Protein AF-A0A813H3C6-F1 (afdb_monomer)

Foldseek 3Di:
DPPPADAQQQAEEEEEAALLQDQCPPVNAQQNPVVQPPPQFDPVQDQVVVVVVCVFAVGRDRCLLLCDPNRRPENDGFLQVVQNGNYYHYLYYHLAALAEDDVPQDDTDPQADYDYDQRPPPDDPPPPPDHDHRVNSLVVCLVPCVVVVQQQPPSRYAYEYEHHLNQCVRPNCQQQHPALVCNLVHRRLSSVVVVQVSSVVSNHHQASYEYAADALSLLQQSNVPDPPDDSVRSNSSSVSNLVSNVVRSHHYQPRNCLCPDPCLCVQANSDEDSVVQVVPDPHPVSRRPSPPPDPHRHQHPHRGYGYPNVSNSVSVSCCVRPND

Secondary structure (DSSP, 8-state):
--TTPPPGGG-EEEEEESTTT-B-GGG-STT-HHHHHS----GGGS-HHHHHHHHHH-S---GGGGT--TTBSSSSS-GGGGS--SEEEE---TT--SSEEBTTTBPPPTT---EE-TT--SS--SSS-----HHHHHHHHHHHHGGGT-TT-TTTEEEEEE--HHHHHHHTHHHH-SSGGGTTTSHHHHHHHHHHHHHHHTT--GGGEEE-----GGGSHHHHT-TT--HHHHHHHHHHHHHHHHTSSS-B--HHHHHH-HHHHHHH-S-BHHHHHHTT--SGGGS--S--------SBSSSSSB-HHHHHHHHHHHIIIII-

Mean predicted aligned error: 9.73 Å

Sequence (324 aa):
MAAGRCPRSELSIVVFGDSLSDAGSQGFGAVNLEVSTAGGYPAAAQLEPMQAIRALFSSFYPFSHFGYVEGAFTDVPVWASQLGVKAVFNFAHGSASTCQEIPGLVVPPPGYVAMPTTTGWKKLPETTVRVRGVAQQLAQAAELLAPLGVLGCPGRTLAVVFIGTNDFGFHGEHAIGKSPHEAHPCPVVQNHKQILADLASLGVPPEDVVFAGLPALELMPCFVKRQDLDLSWLSAQVDAVNQALEQLQAPRWKLAELMRSTQTLDALGIRCRVYEALEKMNGPDDLPTSSRSGTGQEAWFDEVHPSAKMHELMAQSFVQQFLD

Solvent-accessible surface area (backbone atoms only — not comparable to full-atom values): 17414 Å² total; per-residue (Å²): 103,71,93,74,56,55,59,46,64,67,21,31,39,36,36,37,22,12,35,84,54,13,64,10,45,94,66,63,24,64,48,32,65,70,67,66,71,64,81,75,76,56,80,84,53,50,62,67,69,61,47,52,55,38,69,74,59,80,60,82,79,66,35,47,49,71,40,33,31,78,18,10,59,19,64,33,84,36,26,76,78,68,56,69,46,57,44,72,50,67,50,10,30,57,84,13,22,55,36,47,20,33,86,97,79,38,80,62,58,90,75,49,50,68,38,74,58,72,56,70,66,87,63,73,62,96,58,91,67,71,85,41,14,42,63,52,32,51,55,49,45,49,70,68,28,48,88,70,53,50,54,44,33,85,45,37,32,36,40,34,40,42,43,35,64,48,31,37,76,69,46,41,46,72,23,45,26,89,43,55,84,37,9,61,79,10,37,53,46,43,22,51,54,37,52,51,52,52,40,42,74,56,50,33,54,48,80,37,29,35,39,37,44,46,55,49,54,48,67,28,43,63,49,60,71,37,87,88,55,63,48,69,59,44,45,51,34,39,50,28,34,41,56,46,48,58,74,41,84,33,47,68,48,67,47,30,59,53,62,64,31,61,71,48,42,73,65,20,41,77,49,37,57,48,53,64,52,55,76,69,45,89,49,78,88,59,56,54,80,69,66,76,85,64,91,59,59,29,36,23,28,39,48,80,23,49,13,55,52,37,27,51,50,50,21,52,53,48,39,70,75,76,60,83

Nearest PDB structures (foldseek):
  7bxd-assembly1_A  TM=6.283E-01  e=2.151E-03  Collinsella aerofaciens ATCC 25986
  1amo-assembly1_A  TM=2.661E-01  e=5.607E+00  Rattus norvegicus

pLDDT: mean 75.52, std 20.49, range [30.95, 97.88]

InterPro domains:
  IPR001087 GDSL lipase/esterase [PF00657] (13-317)
  IPR008265 Lipase, GDSL, active site [PS01098] (13-24)
  IPR036514 SGNH hydrolase superfamily [G3DSA:3.40.50.1110] (11-323)

Radius of gyration: 19.08 Å; Cα contacts (8 Å, |Δi|>4): 613; chains: 1; bounding box: 43×46×56 Å

Organism: Polarella glacialis (NCBI:txid89957)

Structure (mmCIF, N/CA/C/O backbone):
data_AF-A0A813H3C6-F1
#
_entry.id   AF-A0A813H3C6-F1
#
loop_
_atom_site.group_PDB
_atom_site.id
_atom_site.type_symbol
_atom_site.label_atom_id
_atom_site.label_alt_id
_atom_site.label_comp_id
_atom_site.label_asym_id
_atom_site.label_entity_id
_atom_site.label_seq_id
_atom_site.pdbx_PDB_ins_code
_atom_site.Cartn_x
_atom_site.Cartn_y
_atom_site.Cartn_z
_atom_site.occupancy
_atom_site.B_iso_or_equiv
_atom_site.auth_seq_id
_atom_site.auth_comp_id
_atom_site.auth_asym_id
_atom_site.auth_atom_id
_atom_site.pdbx_PDB_model_num
ATOM 1 N N . MET A 1 1 ? 2.382 -5.094 23.582 1.00 47.72 1 MET A N 1
ATOM 2 C CA . MET A 1 1 ? 1.206 -4.239 23.913 1.00 47.72 1 MET A CA 1
ATOM 3 C C . MET A 1 1 ? 1.566 -2.813 24.353 1.00 47.72 1 MET A C 1
ATOM 5 O O . MET A 1 1 ? 1.893 -2.580 25.515 1.00 47.72 1 MET A O 1
ATOM 9 N N . ALA A 1 2 ? 1.462 -1.840 23.440 1.00 45.25 2 ALA A N 1
ATOM 10 C CA . ALA A 1 2 ? 1.368 -0.426 23.818 1.00 45.25 2 ALA A CA 1
ATOM 11 C C . ALA A 1 2 ? 0.166 -0.232 24.765 1.00 45.25 2 ALA A C 1
ATOM 13 O O . ALA A 1 2 ? -0.893 -0.827 24.547 1.00 45.25 2 ALA A O 1
ATOM 14 N N . ALA A 1 3 ? 0.334 0.537 25.841 1.00 45.75 3 ALA A N 1
ATOM 15 C CA . ALA A 1 3 ? -0.723 0.756 26.824 1.00 45.75 3 ALA A CA 1
ATOM 16 C C . ALA A 1 3 ? -1.995 1.290 26.133 1.00 45.75 3 ALA A C 1
ATOM 18 O O . ALA A 1 3 ? -1.956 2.357 25.531 1.00 45.75 3 ALA A O 1
ATOM 19 N N . GLY A 1 4 ? -3.105 0.543 26.202 1.00 66.12 4 GLY A N 1
ATOM 20 C CA . GLY A 1 4 ? -4.423 0.993 25.725 1.00 66.12 4 GLY A CA 1
ATOM 21 C C . GLY A 1 4 ? -5.038 0.254 24.527 1.00 66.12 4 GLY A C 1
ATOM 22 O O . GLY A 1 4 ? -6.181 0.554 24.193 1.00 66.12 4 GLY A O 1
ATOM 23 N N . ARG A 1 5 ? -4.364 -0.721 23.896 1.00 78.12 5 ARG A N 1
ATOM 24 C CA . ARG A 1 5 ? -4.969 -1.515 22.799 1.00 78.12 5 ARG A CA 1
ATOM 25 C C . ARG A 1 5 ? -5.786 -2.703 23.300 1.00 78.12 5 ARG A C 1
ATOM 27 O O . ARG A 1 5 ? -5.413 -3.358 24.272 1.00 78.12 5 ARG A O 1
ATOM 34 N N . CYS A 1 6 ? -6.900 -2.977 22.621 1.00 85.12 6 CYS A N 1
ATOM 35 C CA . CYS A 1 6 ? -7.697 -4.178 22.864 1.00 85.12 6 CYS A CA 1
ATOM 36 C C . CYS A 1 6 ? -6.948 -5.449 22.414 1.00 85.12 6 CYS A C 1
ATOM 38 O O . CYS A 1 6 ? -6.006 -5.360 21.618 1.00 85.12 6 CYS A O 1
ATOM 40 N N . PRO A 1 7 ? -7.348 -6.638 22.902 1.00 88.81 7 PRO A N 1
ATOM 41 C CA . PRO A 1 7 ? -6.811 -7.896 22.399 1.00 88.81 7 PRO A CA 1
ATOM 42 C C . PRO A 1 7 ? -6.954 -7.985 20.876 1.00 88.81 7 PRO A C 1
ATOM 44 O O . PRO A 1 7 ? -7.969 -7.568 20.322 1.00 88.81 7 PRO A O 1
ATOM 47 N N . ARG A 1 8 ? -5.979 -8.600 20.198 1.00 88.75 8 ARG A N 1
ATOM 48 C CA . ARG A 1 8 ? -5.981 -8.792 18.735 1.00 88.75 8 ARG A CA 1
ATOM 49 C C . ARG A 1 8 ? -7.312 -9.331 18.191 1.00 88.75 8 ARG A C 1
ATOM 51 O O . ARG A 1 8 ? -7.793 -8.858 17.168 1.00 88.75 8 ARG A O 1
ATOM 58 N N . SER A 1 9 ? -7.943 -10.263 18.906 1.00 87.19 9 SER A N 1
ATOM 59 C CA . SER A 1 9 ? -9.243 -10.856 18.555 1.00 87.19 9 SER A CA 1
ATOM 60 C C . SER A 1 9 ? -10.433 -9.887 18.607 1.00 87.19 9 SER A C 1
ATOM 62 O O . SER A 1 9 ? -11.514 -10.229 18.139 1.00 87.19 9 SER A O 1
ATOM 64 N N . GLU A 1 10 ? -10.269 -8.708 19.207 1.00 89.69 10 GLU A N 1
ATOM 65 C CA . GLU A 1 10 ? -11.280 -7.646 19.282 1.00 89.69 10 GLU A CA 1
ATOM 66 C C . GLU A 1 10 ? -10.975 -6.466 18.350 1.00 89.69 10 GLU A C 1
ATOM 68 O O . GLU A 1 10 ? -11.853 -5.633 18.109 1.00 89.69 10 GLU A O 1
ATOM 73 N N . LEU 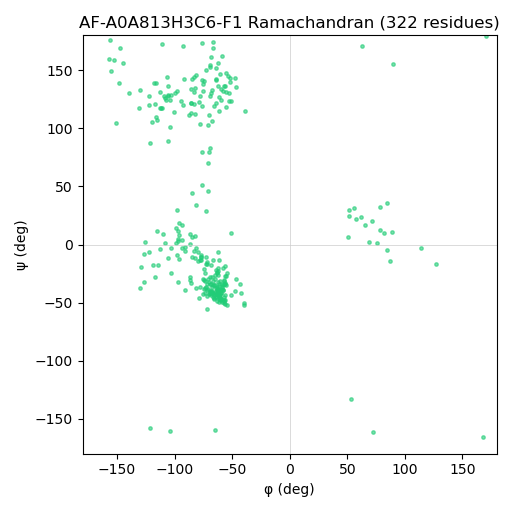A 1 11 ? -9.760 -6.422 17.798 1.00 91.38 11 LEU A N 1
ATOM 74 C CA . LEU A 1 11 ? -9.287 -5.357 16.930 1.00 91.38 11 LEU A CA 1
ATOM 75 C C . LEU A 1 11 ? -9.921 -5.453 15.539 1.00 91.38 11 LEU A C 1
ATOM 77 O O . LEU A 1 11 ? -10.065 -6.540 14.986 1.00 91.38 11 LEU A O 1
ATOM 81 N N . SER A 1 12 ? -10.265 -4.313 14.950 1.00 90.06 12 SER A N 1
ATOM 82 C CA . SER A 1 12 ? -10.635 -4.205 13.537 1.00 90.06 12 SER A CA 1
ATOM 83 C C . SER A 1 12 ? -9.519 -3.535 12.740 1.00 90.06 12 SER A C 1
ATOM 85 O O . SER A 1 12 ? -8.861 -2.619 13.227 1.00 90.06 12 SER A O 1
ATOM 87 N N . ILE A 1 13 ? -9.311 -3.965 11.501 1.00 92.19 13 ILE A N 1
ATOM 88 C CA . ILE A 1 13 ? -8.359 -3.345 10.575 1.00 92.19 13 ILE A CA 1
ATOM 89 C C . ILE A 1 13 ? -9.144 -2.710 9.431 1.00 92.19 13 ILE A C 1
ATOM 91 O O . ILE A 1 13 ? -10.003 -3.364 8.845 1.00 92.19 13 ILE A O 1
ATOM 95 N N . VAL A 1 14 ? -8.854 -1.456 9.098 1.00 93.31 14 VAL A N 1
ATOM 96 C CA . VAL A 1 14 ? -9.382 -0.782 7.905 1.00 93.31 14 VAL A CA 1
ATOM 97 C C . VAL A 1 14 ? -8.226 -0.571 6.939 1.00 93.31 14 VAL A C 1
ATOM 99 O O . VAL A 1 14 ? -7.268 0.108 7.288 1.00 93.31 14 VAL A O 1
ATOM 102 N N . VAL A 1 15 ? -8.285 -1.168 5.752 1.00 94.25 15 VAL A N 1
ATOM 103 C CA . VAL A 1 15 ? -7.180 -1.144 4.784 1.00 94.25 15 VAL A CA 1
ATOM 104 C C . VAL A 1 15 ? -7.503 -0.197 3.637 1.00 94.25 15 VAL A C 1
ATOM 106 O O . VAL A 1 15 ? -8.545 -0.328 2.999 1.00 94.25 15 VAL A O 1
ATOM 109 N N . PHE A 1 16 ? -6.578 0.711 3.354 1.00 94.00 16 PHE A N 1
ATOM 110 C CA . PHE A 1 16 ? -6.541 1.574 2.178 1.00 94.00 16 PHE A CA 1
ATOM 111 C C . PHE A 1 16 ? -5.281 1.248 1.386 1.00 94.00 16 PHE A C 1
ATOM 113 O O . PHE A 1 16 ? -4.216 1.061 1.978 1.00 94.00 16 PHE A O 1
ATOM 120 N N . GLY A 1 17 ? -5.363 1.188 0.062 1.00 92.50 17 GLY A N 1
ATOM 121 C CA . GLY A 1 17 ? -4.198 0.806 -0.725 1.00 92.50 17 GLY A CA 1
ATOM 122 C C . GLY A 1 17 ? -4.444 0.484 -2.186 1.00 92.50 17 GLY A C 1
ATOM 123 O O . GLY A 1 17 ? -5.499 0.800 -2.739 1.00 92.50 17 GLY A O 1
ATOM 124 N N . ASP A 1 18 ? -3.436 -0.138 -2.791 1.00 88.25 18 ASP A N 1
ATOM 125 C CA . ASP A 1 18 ? -3.423 -0.603 -4.178 1.00 88.25 18 ASP A CA 1
ATOM 126 C C . ASP A 1 18 ? -3.600 -2.133 -4.300 1.00 88.25 18 ASP A C 1
ATOM 128 O O . ASP A 1 18 ? -4.093 -2.801 -3.384 1.00 88.25 18 ASP A O 1
ATOM 132 N N . SER A 1 19 ? -3.217 -2.702 -5.447 1.00 86.06 19 SER A N 1
ATOM 133 C CA . SER A 1 19 ? -3.295 -4.134 -5.752 1.00 86.06 19 SER A CA 1
ATOM 134 C C . SER A 1 19 ? -2.535 -5.035 -4.788 1.00 86.06 19 SER A C 1
ATOM 136 O O . SER A 1 19 ? -2.879 -6.209 -4.685 1.00 86.06 19 SER A O 1
ATOM 138 N N . LEU A 1 20 ? -1.566 -4.515 -4.030 1.00 90.88 20 LEU A N 1
ATOM 139 C CA . LEU A 1 20 ? -0.848 -5.290 -3.013 1.00 90.88 20 LEU A CA 1
ATOM 140 C C . LEU A 1 20 ? -1.714 -5.604 -1.785 1.00 90.88 20 LEU A C 1
ATOM 142 O O . LEU A 1 20 ? -1.358 -6.454 -0.965 1.00 90.88 20 LEU A O 1
ATOM 146 N N . SER A 1 21 ? -2.843 -4.909 -1.641 1.00 91.75 21 SER A N 1
ATOM 147 C CA . SER A 1 21 ? -3.799 -5.109 -0.554 1.00 91.75 21 SER A CA 1
ATOM 148 C C . SER A 1 21 ? -5.228 -5.348 -1.025 1.00 91.75 21 SER A C 1
ATOM 150 O O . SER A 1 21 ? -6.062 -5.677 -0.189 1.00 91.75 21 SER A O 1
ATOM 152 N N . ASP A 1 22 ? -5.542 -5.197 -2.311 1.00 84.75 22 ASP A N 1
ATOM 153 C CA . ASP A 1 22 ? -6.896 -5.399 -2.833 1.00 84.75 22 ASP A CA 1
ATOM 154 C C . ASP A 1 22 ? -7.327 -6.870 -2.706 1.00 84.75 22 ASP A C 1
ATOM 156 O O . ASP A 1 22 ? -6.712 -7.774 -3.271 1.00 84.75 22 ASP A O 1
ATOM 160 N N . ALA A 1 23 ? -8.406 -7.102 -1.957 1.00 74.12 23 ALA A N 1
ATOM 161 C CA . ALA A 1 23 ? -9.010 -8.418 -1.742 1.00 74.12 23 ALA A CA 1
ATOM 162 C C . ALA A 1 23 ? -10.217 -8.666 -2.667 1.00 74.12 23 ALA A C 1
ATOM 164 O O . ALA A 1 23 ? -11.167 -9.339 -2.275 1.00 74.12 23 ALA A O 1
ATOM 165 N N . GLY A 1 24 ? -10.224 -8.061 -3.857 1.00 64.12 24 GLY A N 1
ATOM 166 C CA . GLY A 1 24 ? -11.328 -8.179 -4.806 1.00 64.12 24 GLY A CA 1
ATOM 167 C C . GLY A 1 24 ? -12.461 -7.196 -4.535 1.00 64.12 24 GLY A C 1
ATOM 168 O O . GLY A 1 24 ? -13.630 -7.546 -4.713 1.00 64.12 24 GLY A O 1
ATOM 169 N N . SER A 1 25 ? -12.127 -5.980 -4.090 1.00 55.78 25 SER A N 1
ATOM 170 C CA . SER A 1 25 ? -13.081 -4.946 -3.682 1.00 55.78 25 SER A CA 1
ATOM 171 C C . SER A 1 25 ? -14.324 -4.894 -4.597 1.00 55.78 25 SER A C 1
ATOM 173 O O . SER A 1 25 ? -14.266 -4.632 -5.799 1.00 55.78 25 SER A O 1
ATOM 175 N N . GLN A 1 26 ? -15.478 -5.228 -4.001 1.00 47.00 26 GLN A N 1
ATOM 176 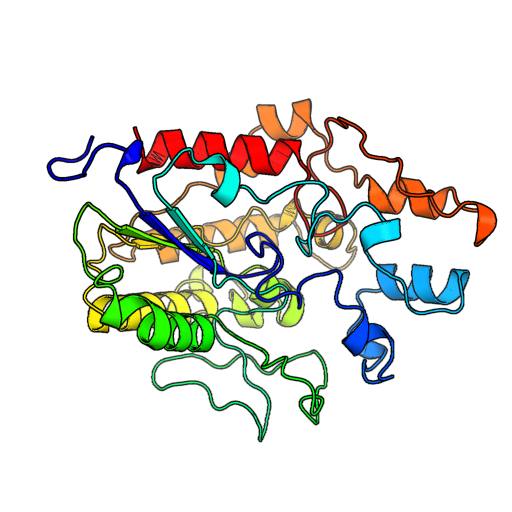C CA . GLN A 1 26 ? -16.820 -5.236 -4.608 1.00 47.00 26 GLN A CA 1
ATOM 177 C C . GLN A 1 26 ? -17.020 -6.126 -5.857 1.00 47.00 26 GLN A C 1
ATOM 179 O O . GLN A 1 26 ? -17.951 -5.893 -6.621 1.00 47.00 26 GLN A O 1
ATOM 184 N N . GLY A 1 27 ? -16.191 -7.153 -6.074 1.00 38.81 27 GLY A N 1
ATOM 185 C CA . GLY A 1 27 ? -16.265 -7.985 -7.285 1.00 38.81 27 GLY A CA 1
ATOM 186 C C . GLY A 1 27 ? -15.628 -7.329 -8.520 1.00 38.81 27 GLY A C 1
ATOM 187 O O . GLY A 1 27 ? -15.809 -7.805 -9.641 1.00 38.81 27 GLY A O 1
ATOM 188 N N . PHE A 1 28 ? -14.873 -6.241 -8.325 1.00 46.34 28 PHE A N 1
ATOM 189 C CA . PHE A 1 28 ? -14.199 -5.473 -9.381 1.00 46.34 28 PHE A CA 1
ATOM 190 C C . PHE A 1 28 ? -12.670 -5.599 -9.368 1.00 46.34 28 PHE A C 1
ATOM 192 O O . PHE A 1 28 ? -12.004 -4.888 -10.116 1.00 46.34 28 PHE A O 1
ATOM 199 N N . GLY A 1 29 ? -12.115 -6.502 -8.552 1.00 47.31 29 GLY A N 1
ATOM 200 C CA . GLY A 1 29 ? -10.686 -6.820 -8.573 1.00 47.31 29 GLY A CA 1
ATOM 201 C C . GLY A 1 29 ? -10.239 -7.478 -9.885 1.00 47.31 29 GLY A C 1
ATOM 202 O O . GLY A 1 29 ? -10.940 -7.412 -10.897 1.00 47.31 29 GLY A O 1
ATOM 203 N N . ALA A 1 30 ? -9.097 -8.171 -9.874 1.00 44.28 30 ALA A N 1
ATOM 204 C CA . ALA A 1 30 ? -8.511 -8.791 -11.069 1.00 44.28 30 ALA A CA 1
ATOM 205 C C . ALA A 1 30 ? -9.535 -9.591 -11.911 1.00 44.28 30 ALA A C 1
ATOM 207 O O . ALA A 1 30 ? -9.447 -9.632 -13.124 1.00 44.28 30 ALA A O 1
ATOM 208 N N . VAL A 1 31 ? -10.575 -10.173 -11.309 1.00 39.75 31 VAL A N 1
ATOM 209 C CA . VAL A 1 31 ? -11.491 -11.129 -11.955 1.00 39.75 31 VAL A CA 1
ATOM 210 C C . VAL A 1 31 ? -12.791 -10.497 -12.510 1.00 39.75 31 VAL A C 1
ATOM 212 O O . VAL A 1 31 ? -13.753 -11.214 -12.774 1.00 39.75 31 VAL A O 1
ATOM 215 N N . ASN A 1 32 ? -12.885 -9.177 -12.729 1.00 41.34 32 ASN A N 1
ATOM 216 C CA . ASN A 1 32 ? -14.144 -8.614 -13.244 1.00 41.34 32 ASN A CA 1
ATOM 217 C C . ASN A 1 32 ? -14.473 -9.049 -14.695 1.00 41.34 32 ASN A C 1
ATOM 219 O O . ASN A 1 32 ? -13.912 -8.548 -15.673 1.00 41.34 32 ASN A O 1
ATOM 223 N N . LEU A 1 33 ? -15.452 -9.949 -14.822 1.00 35.78 33 LEU A N 1
ATOM 224 C CA . LEU A 1 33 ? -15.966 -10.477 -16.089 1.00 35.78 33 LEU A CA 1
ATOM 225 C C . LEU A 1 33 ? -16.762 -9.440 -16.910 1.00 35.78 33 LEU A C 1
ATOM 227 O O . LEU A 1 33 ? -16.699 -9.466 -18.138 1.00 35.78 33 LEU A O 1
ATOM 231 N N . GLU A 1 34 ? -17.466 -8.493 -16.287 1.00 35.31 34 GLU A N 1
ATOM 232 C CA . GLU A 1 34 ? -18.294 -7.503 -17.001 1.00 35.31 34 GLU A CA 1
ATOM 233 C C . GLU A 1 34 ? -17.453 -6.411 -17.682 1.00 35.31 34 GLU A C 1
ATOM 235 O O . GLU A 1 34 ? -17.712 -6.052 -18.828 1.00 35.31 34 GLU A O 1
ATOM 240 N N . VAL A 1 35 ? -16.369 -5.952 -17.055 1.00 39.34 35 VAL A N 1
ATOM 241 C CA . VAL A 1 35 ? -15.413 -5.018 -17.677 1.00 39.34 35 VAL A CA 1
ATOM 242 C C . VAL A 1 35 ? -14.640 -5.704 -18.812 1.00 39.34 35 VAL A C 1
ATOM 244 O O . VAL A 1 35 ? -14.355 -5.076 -19.835 1.00 39.34 35 VAL A O 1
ATOM 247 N N . SER A 1 36 ? -14.359 -7.007 -18.683 1.00 36.56 36 SER A N 1
ATOM 248 C CA . SER A 1 36 ? -13.667 -7.791 -19.718 1.00 36.56 36 SER A CA 1
ATOM 249 C C . SER A 1 36 ? -14.454 -7.907 -21.036 1.00 36.56 36 SER A C 1
ATOM 251 O O . SER A 1 36 ? -13.856 -8.100 -22.093 1.00 36.56 36 SER A O 1
ATOM 253 N N . THR A 1 37 ? -15.780 -7.712 -21.000 1.00 35.41 37 THR A N 1
ATOM 254 C CA . THR A 1 37 ? -16.662 -7.807 -22.179 1.00 35.41 37 THR A CA 1
ATOM 255 C C . THR A 1 37 ? -16.961 -6.459 -22.849 1.00 35.41 37 THR A C 1
ATOM 257 O O . THR A 1 37 ? -17.424 -6.439 -23.988 1.00 35.41 37 THR A O 1
ATOM 260 N N . ALA A 1 38 ? -16.645 -5.324 -22.208 1.00 36.56 38 ALA A N 1
ATOM 261 C CA . ALA A 1 38 ? -17.074 -3.989 -22.651 1.00 36.56 38 ALA A CA 1
ATOM 262 C C . ALA A 1 38 ? -16.051 -3.195 -23.505 1.00 36.56 38 ALA A C 1
ATOM 264 O O . ALA A 1 38 ? -16.269 -2.020 -23.794 1.00 36.56 38 ALA A O 1
ATOM 265 N N . GLY A 1 39 ? -14.937 -3.801 -23.937 1.00 34.78 39 GLY A N 1
ATOM 266 C CA . GLY A 1 39 ? -14.081 -3.259 -25.013 1.00 34.78 39 GLY A CA 1
ATOM 267 C C . GLY A 1 39 ? -13.344 -1.931 -24.740 1.00 34.78 39 GLY A C 1
ATOM 268 O O . GLY A 1 39 ? -12.890 -1.287 -25.684 1.00 34.78 39 GLY A O 1
ATOM 269 N N . GLY A 1 40 ? -13.212 -1.502 -23.480 1.00 33.34 40 GLY A N 1
ATOM 270 C CA . GLY A 1 40 ? -12.820 -0.127 -23.132 1.00 33.34 40 GLY A CA 1
ATOM 271 C C . GLY A 1 40 ? -11.354 0.151 -22.769 1.00 33.34 40 GLY A C 1
ATOM 272 O O . GLY A 1 40 ? -11.050 1.297 -22.450 1.00 33.34 40 GLY A O 1
ATOM 273 N N . TYR A 1 41 ? -10.436 -0.823 -22.783 1.00 35.09 41 TYR A N 1
ATOM 274 C CA . TYR A 1 41 ? -9.041 -0.565 -22.381 1.00 35.09 41 TYR A CA 1
ATOM 275 C C . TYR A 1 41 ? -8.202 0.024 -23.530 1.00 35.09 41 TYR A C 1
ATOM 277 O O . TYR A 1 41 ? -8.013 -0.651 -24.550 1.00 35.09 41 TYR A O 1
ATOM 285 N N . PRO A 1 42 ? -7.614 1.230 -23.382 1.00 35.69 42 PRO A N 1
ATOM 286 C CA . PRO A 1 42 ? -6.610 1.721 -24.316 1.00 35.69 42 PRO A CA 1
ATOM 287 C C . PRO A 1 42 ? -5.381 0.808 -24.247 1.00 35.69 42 PRO A C 1
ATOM 289 O O . PRO A 1 42 ? -4.776 0.641 -23.190 1.00 35.69 42 PRO A O 1
ATOM 292 N N . ALA A 1 43 ? -5.000 0.222 -25.383 1.00 35.84 43 ALA A N 1
ATOM 293 C CA . ALA A 1 43 ? -3.895 -0.737 -25.487 1.00 35.84 43 ALA A CA 1
ATOM 294 C C . ALA A 1 43 ? -2.540 -0.202 -24.969 1.00 35.84 43 ALA A C 1
ATOM 296 O O . ALA A 1 43 ? -1.660 -0.990 -24.642 1.00 35.84 43 ALA A O 1
ATOM 297 N N . ALA A 1 44 ? -2.388 1.120 -24.850 1.00 32.81 44 ALA A N 1
ATOM 298 C CA . ALA A 1 44 ? -1.155 1.784 -24.434 1.00 32.81 44 ALA A CA 1
ATOM 299 C C . ALA A 1 44 ? -0.874 1.751 -22.916 1.00 32.81 44 ALA A C 1
ATOM 301 O O . ALA A 1 44 ? 0.241 2.056 -22.517 1.00 32.81 44 ALA A O 1
ATOM 302 N N . ALA A 1 45 ? -1.851 1.391 -22.073 1.00 33.12 45 ALA A N 1
ATOM 303 C CA . ALA A 1 45 ? -1.697 1.365 -20.610 1.00 33.12 45 ALA A CA 1
ATOM 304 C C . ALA A 1 45 ? -1.364 -0.029 -20.042 1.00 33.12 45 ALA A C 1
ATOM 306 O O . ALA A 1 45 ? -1.302 -0.216 -18.829 1.00 33.12 45 ALA A O 1
ATOM 307 N N . GLN A 1 46 ? -1.198 -1.024 -20.913 1.00 35.34 46 GLN A N 1
ATOM 308 C CA . GLN A 1 46 ? -0.770 -2.362 -20.528 1.00 35.34 46 GLN A CA 1
ATOM 309 C C . GLN A 1 46 ? 0.759 -2.378 -20.485 1.00 35.34 46 GLN A C 1
ATOM 311 O O . GLN A 1 46 ? 1.390 -2.092 -21.499 1.00 35.34 46 GLN A O 1
ATOM 316 N N . LEU A 1 47 ? 1.336 -2.714 -19.325 1.00 36.25 47 LEU A N 1
ATOM 317 C CA . LEU A 1 47 ? 2.743 -3.113 -19.220 1.00 36.25 47 LEU A CA 1
ATOM 318 C C . LEU A 1 47 ? 3.023 -4.135 -20.340 1.00 36.25 47 LEU A C 1
ATOM 320 O O . LEU A 1 47 ? 2.204 -5.035 -20.555 1.00 36.25 47 LEU A O 1
ATOM 324 N N . GLU A 1 48 ? 4.147 -4.001 -21.051 1.00 32.06 48 GLU A N 1
ATOM 325 C CA . GLU A 1 48 ? 4.517 -4.849 -22.203 1.00 32.06 48 GLU A CA 1
ATOM 326 C C . GLU A 1 48 ? 4.272 -6.370 -22.0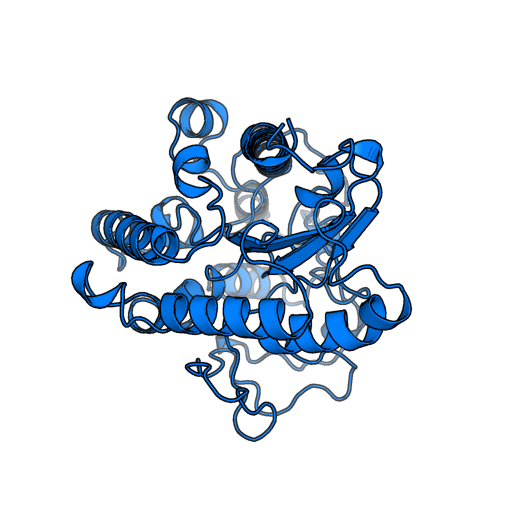31 1.00 32.06 48 GLU A C 1
ATOM 328 O O . GLU A 1 48 ? 3.849 -7.008 -22.999 1.00 32.06 48 GLU A O 1
ATOM 333 N N . PRO A 1 49 ? 4.409 -6.981 -20.837 1.00 34.97 49 PRO A N 1
ATOM 334 C CA . PRO A 1 49 ? 4.090 -8.396 -20.640 1.00 34.97 49 PRO A CA 1
ATOM 335 C C . PRO A 1 49 ? 2.614 -8.749 -20.901 1.00 34.97 49 PRO A C 1
ATOM 337 O O . PRO A 1 49 ? 2.321 -9.771 -21.519 1.00 34.97 49 PRO A O 1
ATOM 340 N N . MET A 1 50 ? 1.666 -7.883 -20.522 1.00 39.91 50 MET A N 1
ATOM 341 C CA . MET A 1 50 ? 0.236 -8.080 -20.814 1.00 39.91 50 MET A CA 1
ATOM 342 C C . MET A 1 50 ? -0.064 -7.921 -22.310 1.00 39.91 50 MET A C 1
ATOM 344 O O . MET A 1 50 ? -0.994 -8.544 -22.825 1.00 39.91 50 MET A O 1
ATOM 348 N N . GLN A 1 51 ? 0.741 -7.126 -23.024 1.00 38.22 51 GLN A N 1
ATOM 349 C CA . GLN A 1 51 ? 0.667 -7.001 -24.480 1.00 38.22 51 GLN A CA 1
ATOM 350 C C . GLN A 1 51 ? 1.235 -8.240 -25.186 1.00 38.22 51 GLN A C 1
ATOM 352 O O . GLN A 1 51 ? 0.640 -8.679 -26.167 1.00 38.22 51 GLN A O 1
ATOM 357 N N . ALA A 1 52 ? 2.312 -8.848 -24.675 1.00 36.66 52 ALA A N 1
ATOM 358 C CA . ALA A 1 52 ? 2.865 -10.100 -25.200 1.00 36.66 52 ALA A CA 1
ATOM 359 C C . ALA A 1 52 ? 1.877 -11.270 -25.042 1.00 36.66 52 ALA A C 1
ATOM 361 O O . ALA A 1 52 ? 1.600 -11.990 -26.001 1.00 36.66 52 ALA A O 1
ATOM 362 N N . ILE A 1 53 ? 1.253 -11.390 -23.866 1.00 37.56 53 ILE A N 1
ATOM 363 C CA . ILE A 1 53 ? 0.174 -12.354 -23.599 1.00 37.56 53 ILE A CA 1
ATOM 364 C C . ILE A 1 53 ? -1.030 -12.087 -24.521 1.00 37.56 53 ILE A C 1
ATOM 366 O O . ILE A 1 53 ? -1.576 -12.992 -25.143 1.00 37.56 53 ILE A O 1
ATOM 370 N N . ARG A 1 54 ? -1.430 -10.827 -24.708 1.00 36.50 54 ARG A N 1
ATOM 371 C CA . ARG A 1 54 ? -2.506 -10.475 -25.648 1.00 36.50 54 ARG A CA 1
ATOM 372 C C . ARG A 1 54 ? -2.158 -10.812 -27.106 1.00 36.50 54 ARG A C 1
ATOM 374 O O . ARG A 1 54 ? -3.037 -11.249 -27.849 1.00 36.50 54 ARG A O 1
ATOM 381 N N . ALA A 1 55 ? -0.904 -10.618 -27.512 1.00 38.09 55 ALA A N 1
ATOM 382 C CA . ALA A 1 55 ? -0.415 -10.896 -28.861 1.00 38.09 55 ALA A CA 1
ATOM 383 C C . ALA A 1 55 ? -0.361 -12.401 -29.175 1.00 38.09 55 ALA A C 1
ATOM 385 O O . ALA A 1 55 ? -0.644 -12.790 -30.306 1.00 38.09 55 ALA A O 1
ATOM 386 N N . LEU A 1 56 ? -0.057 -13.243 -28.183 1.00 37.72 56 LEU A N 1
ATOM 387 C CA . LEU A 1 56 ? -0.007 -14.702 -28.331 1.00 37.72 56 LEU A CA 1
ATOM 388 C C . LEU A 1 56 ? -1.398 -15.358 -28.441 1.00 37.72 56 LEU A C 1
ATOM 390 O O . LEU A 1 56 ? -1.536 -16.361 -29.136 1.00 37.72 56 LEU A O 1
ATOM 394 N N . PHE A 1 57 ? -2.436 -14.807 -27.798 1.00 37.47 57 PHE A N 1
ATOM 395 C CA . PHE A 1 57 ? -3.703 -15.535 -27.594 1.00 37.47 57 PHE A CA 1
ATOM 396 C C . PHE A 1 57 ? -4.974 -14.821 -28.083 1.00 37.47 57 PHE A C 1
ATOM 398 O O . PHE A 1 57 ? -6.074 -15.357 -27.941 1.00 37.47 57 PHE A O 1
ATOM 405 N N . SER A 1 58 ? -4.853 -13.635 -28.692 1.00 30.95 58 SER A N 1
ATOM 406 C CA . SER A 1 58 ? -5.930 -12.963 -29.447 1.00 30.95 58 SER A CA 1
ATOM 407 C C . SER A 1 58 ? -7.286 -12.802 -28.718 1.00 30.95 58 SER A C 1
ATOM 409 O O . SER A 1 58 ? -8.321 -12.678 -29.372 1.00 30.95 58 SER A O 1
ATOM 411 N N . SER A 1 59 ? -7.322 -12.781 -27.377 1.00 31.41 59 SER A N 1
ATOM 412 C CA . SER A 1 59 ? -8.543 -12.588 -26.570 1.00 31.41 59 SER A CA 1
ATOM 413 C C . SER A 1 59 ? -8.250 -11.961 -25.193 1.00 31.41 59 SER A C 1
ATOM 415 O O . SER A 1 59 ? -7.111 -11.966 -24.727 1.00 31.41 59 SER A O 1
ATOM 417 N N . PHE A 1 60 ? -9.270 -11.346 -24.576 1.00 44.06 60 PHE A N 1
ATOM 418 C CA . PHE A 1 60 ? -9.210 -10.785 -23.218 1.00 44.06 60 PHE A CA 1
ATOM 419 C C . PHE A 1 60 ? -9.453 -11.896 -22.185 1.00 44.06 60 PHE A C 1
ATOM 421 O O . PHE A 1 60 ? -10.399 -12.670 -22.315 1.00 44.06 60 PHE A O 1
ATOM 428 N N . TYR A 1 61 ? -8.589 -11.978 -21.173 1.00 47.91 61 TYR A N 1
ATOM 429 C CA . TYR A 1 61 ? -8.507 -13.123 -20.267 1.00 47.91 61 TYR A CA 1
ATOM 430 C C . TYR A 1 61 ? -9.374 -13.004 -19.013 1.00 47.91 61 TYR A C 1
ATOM 432 O O . TYR A 1 61 ? -9.381 -11.944 -18.385 1.00 47.91 61 TYR A O 1
ATOM 440 N N . PRO A 1 62 ? -9.985 -14.105 -18.540 1.00 51.28 62 PRO A N 1
ATOM 441 C CA . PRO A 1 62 ? -10.498 -14.180 -17.182 1.00 51.28 62 PRO A CA 1
ATOM 442 C C . PRO A 1 62 ? -9.330 -14.529 -16.246 1.00 51.28 62 PRO A C 1
ATOM 444 O O . PRO A 1 62 ? -8.766 -15.620 -16.315 1.00 51.28 62 PRO A O 1
ATOM 447 N N . PHE A 1 63 ? -8.942 -13.590 -15.378 1.00 55.62 63 PHE A N 1
ATOM 448 C CA . PHE A 1 63 ? -7.777 -13.697 -14.483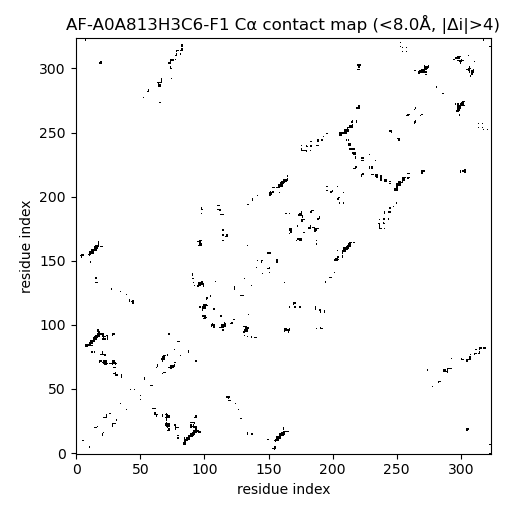 1.00 55.62 63 PHE A CA 1
ATOM 449 C C . PHE A 1 63 ? -7.789 -14.952 -13.590 1.00 55.62 63 PHE A C 1
ATOM 451 O 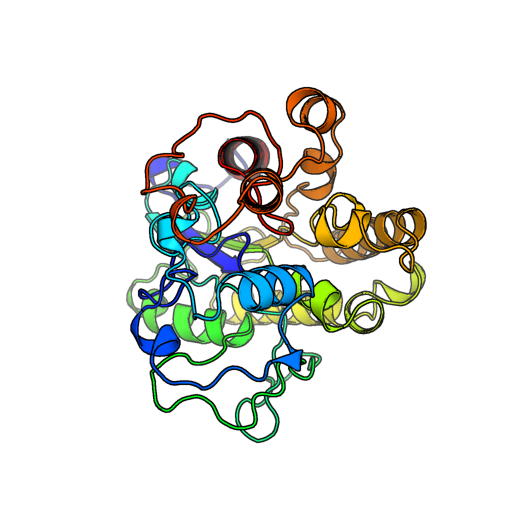O . PHE A 1 63 ? -6.735 -15.464 -13.224 1.00 55.62 63 PHE A O 1
ATOM 458 N N . SER A 1 64 ? -8.959 -15.531 -13.317 1.00 54.59 64 SER A N 1
ATOM 459 C CA . SER A 1 64 ? -9.081 -16.826 -12.636 1.00 54.59 64 SER A CA 1
ATOM 460 C C . SER A 1 64 ? -8.342 -17.971 -13.349 1.00 54.59 64 SER A C 1
ATOM 462 O O . SER A 1 64 ? -7.815 -18.862 -12.685 1.00 54.59 64 SER A O 1
ATOM 464 N N . HIS A 1 65 ? -8.219 -17.943 -14.682 1.00 54.22 65 HIS A N 1
ATOM 465 C CA . HIS A 1 65 ? -7.460 -18.950 -15.441 1.00 54.22 65 HIS A CA 1
ATOM 466 C C . HIS A 1 65 ? -5.944 -18.819 -15.272 1.00 54.22 65 HIS A C 1
ATOM 468 O O . HIS A 1 65 ? -5.216 -19.770 -15.537 1.00 54.22 65 HIS A O 1
ATOM 474 N N . PHE A 1 66 ? -5.460 -17.676 -14.785 1.00 57.19 66 PHE A N 1
ATOM 475 C CA . PHE A 1 66 ? -4.052 -17.485 -14.437 1.00 57.19 66 PHE A CA 1
ATOM 476 C C . PHE A 1 66 ? -3.753 -17.775 -12.965 1.00 57.19 66 PHE A C 1
ATOM 478 O O . PHE A 1 66 ? -2.611 -17.631 -12.537 1.00 57.19 66 PHE A O 1
ATOM 485 N N . GLY A 1 67 ? -4.754 -18.226 -12.203 1.00 63.34 67 GLY A N 1
ATOM 486 C CA . GLY A 1 67 ? -4.602 -18.580 -10.794 1.00 63.34 67 GLY A CA 1
ATOM 487 C C . GLY A 1 67 ? -4.814 -17.423 -9.821 1.00 63.34 67 GLY A C 1
ATOM 488 O O . GLY A 1 67 ? -4.535 -17.603 -8.643 1.00 63.34 67 GLY A O 1
ATOM 489 N N . TYR A 1 68 ? -5.318 -16.268 -10.276 1.00 69.06 68 TYR A N 1
ATOM 490 C CA . TYR A 1 68 ? -5.736 -15.192 -9.373 1.00 69.06 68 TYR A CA 1
ATOM 491 C C . TYR A 1 68 ? -6.974 -15.627 -8.576 1.00 69.06 68 TYR A C 1
ATOM 493 O O . TYR A 1 68 ? -7.943 -16.134 -9.153 1.00 69.06 68 TYR A O 1
ATOM 501 N N . VAL A 1 69 ? -6.960 -15.416 -7.260 1.00 65.81 69 VAL A N 1
ATOM 502 C CA . VAL A 1 69 ? -8.004 -15.894 -6.340 1.00 65.81 69 VAL A CA 1
ATOM 503 C C . VAL A 1 69 ? -8.938 -14.761 -5.929 1.00 65.81 69 VAL A C 1
ATOM 505 O O . VAL A 1 69 ? -8.495 -13.712 -5.479 1.00 65.81 69 VAL A O 1
ATOM 508 N N . GLU A 1 70 ? -10.250 -14.983 -6.075 1.00 64.25 70 GLU A N 1
ATOM 509 C CA . GLU A 1 70 ? -11.324 -14.138 -5.512 1.00 64.25 70 GLU A CA 1
ATOM 510 C C . GLU A 1 70 ? -11.212 -12.629 -5.820 1.00 64.25 70 GLU A C 1
ATOM 512 O O . GLU A 1 70 ? -11.674 -11.784 -5.061 1.00 64.25 70 GLU A O 1
ATOM 517 N N . GLY A 1 71 ? -10.620 -12.263 -6.961 1.00 63.62 71 GLY A N 1
ATOM 518 C CA . GLY A 1 71 ? -10.426 -10.860 -7.343 1.00 63.62 71 GLY A CA 1
ATOM 519 C C . GLY A 1 71 ? -9.175 -10.204 -6.751 1.00 63.62 71 GLY A C 1
ATOM 520 O O . GLY A 1 71 ? -8.870 -9.076 -7.134 1.00 63.62 71 GLY A O 1
ATOM 521 N N . ALA A 1 72 ? -8.424 -10.886 -5.889 1.00 72.44 72 ALA A N 1
ATOM 522 C CA . ALA A 1 72 ? -7.113 -10.430 -5.452 1.00 72.44 72 ALA A CA 1
ATOM 523 C C . ALA A 1 72 ? -6.095 -10.511 -6.597 1.00 72.44 72 ALA A C 1
ATOM 525 O O . ALA A 1 72 ? -6.199 -11.359 -7.485 1.00 72.44 72 ALA A O 1
ATOM 526 N N . PHE A 1 73 ? -5.071 -9.660 -6.551 1.00 77.56 73 PHE A N 1
ATOM 527 C CA . PHE A 1 73 ? -3.966 -9.677 -7.514 1.00 77.56 73 PHE A CA 1
ATOM 528 C C . PHE A 1 73 ? -2.904 -10.741 -7.170 1.00 77.56 73 PHE A C 1
ATOM 530 O O . PHE A 1 73 ? -1.717 -10.540 -7.371 1.00 77.56 73 PHE A O 1
ATOM 537 N N . THR A 1 74 ? -3.316 -11.878 -6.614 1.00 79.38 74 THR A N 1
ATOM 538 C CA . THR A 1 74 ? -2.423 -12.947 -6.143 1.00 79.38 74 THR A CA 1
ATOM 539 C C . THR A 1 74 ? -3.152 -14.298 -6.123 1.00 79.38 74 THR A C 1
ATOM 541 O O . THR A 1 74 ? -4.350 -14.368 -6.409 1.00 79.38 74 THR A O 1
ATOM 544 N N . ASP A 1 75 ? -2.444 -15.376 -5.789 1.00 73.56 75 ASP A N 1
ATOM 545 C CA . ASP A 1 75 ? -2.940 -16.758 -5.737 1.00 73.56 75 ASP A CA 1
ATOM 546 C C . ASP A 1 75 ? -3.580 -17.158 -4.397 1.00 73.56 75 ASP A C 1
ATOM 548 O O . ASP A 1 75 ? -3.886 -18.330 -4.171 1.00 73.56 75 ASP A O 1
ATOM 552 N N . VAL A 1 76 ? -3.797 -16.194 -3.500 1.00 76.25 76 VAL A N 1
ATOM 553 C CA . VAL A 1 76 ? -4.397 -16.387 -2.172 1.00 76.25 76 VAL A CA 1
ATOM 554 C C . VAL A 1 76 ? -5.208 -15.167 -1.731 1.00 76.25 76 VAL A C 1
ATOM 556 O O . VAL A 1 76 ? -5.074 -14.082 -2.294 1.00 76.25 76 VAL A O 1
ATOM 559 N N . PRO A 1 77 ? -5.992 -15.280 -0.650 1.00 81.50 77 PRO A N 1
ATOM 560 C CA . PRO A 1 77 ? -6.397 -14.112 0.115 1.00 81.50 77 PRO A CA 1
ATOM 561 C C . PRO A 1 77 ? -5.178 -13.290 0.580 1.00 81.50 77 PRO A C 1
ATOM 563 O O . PRO A 1 77 ? -4.221 -13.821 1.154 1.00 81.50 77 PRO A O 1
ATOM 566 N N . VAL A 1 78 ? -5.223 -11.974 0.351 1.00 86.25 78 VAL A N 1
ATOM 567 C CA . VAL A 1 78 ? -4.132 -11.035 0.675 1.00 86.25 78 VAL A CA 1
ATOM 568 C C . VAL A 1 78 ? -3.765 -11.034 2.162 1.00 86.25 78 VAL A C 1
ATOM 570 O O . VAL A 1 78 ? -4.563 -11.418 3.019 1.00 86.25 78 VAL A O 1
ATOM 573 N N . TRP A 1 79 ? -2.574 -10.517 2.475 1.00 92.88 79 TRP A N 1
ATOM 574 C CA . TRP A 1 79 ? -1.974 -10.462 3.819 1.00 92.88 79 TRP A CA 1
ATOM 575 C C . TRP A 1 79 ? -2.952 -10.061 4.943 1.00 92.88 79 TRP A C 1
ATOM 577 O O . TRP A 1 79 ? -2.957 -10.674 6.009 1.00 92.88 79 TRP A O 1
ATOM 587 N N . ALA A 1 80 ? -3.826 -9.076 4.701 1.00 89.00 80 ALA A N 1
ATOM 588 C CA . ALA A 1 80 ? -4.747 -8.560 5.713 1.00 89.00 80 ALA A CA 1
ATOM 589 C C . ALA A 1 80 ? -5.741 -9.626 6.215 1.00 89.00 80 ALA A C 1
ATOM 591 O O . ALA A 1 80 ? -6.107 -9.634 7.389 1.00 89.00 80 ALA A O 1
ATOM 592 N N . SER A 1 81 ? -6.136 -10.569 5.354 1.00 85.69 81 SER A N 1
ATOM 593 C CA . SER A 1 81 ? -7.046 -11.667 5.713 1.00 85.69 81 SER A CA 1
ATOM 594 C C . SER A 1 81 ? -6.429 -12.677 6.691 1.00 85.69 81 SER A C 1
ATOM 596 O O . SER A 1 81 ? -7.146 -13.420 7.358 1.00 85.69 81 SER A O 1
ATOM 598 N N . GLN A 1 82 ? -5.101 -12.676 6.822 1.00 87.75 82 GLN A N 1
ATOM 599 C CA . GLN A 1 82 ? -4.337 -13.647 7.606 1.00 87.75 82 GLN A CA 1
ATOM 600 C C . GLN A 1 82 ? -3.993 -13.117 9.013 1.00 87.75 82 GLN A C 1
ATOM 602 O O . GLN A 1 82 ? -3.303 -13.770 9.794 1.00 87.75 82 GLN A O 1
ATOM 607 N N . LEU A 1 83 ? -4.494 -11.928 9.369 1.00 87.44 83 LEU A N 1
ATOM 608 C CA . LEU A 1 83 ? -4.139 -11.231 10.604 1.00 87.44 83 LEU A CA 1
ATOM 609 C C . LEU A 1 83 ? -4.856 -11.742 11.852 1.00 87.44 83 LEU A C 1
ATOM 611 O O . LEU A 1 83 ? -4.512 -11.283 12.933 1.00 87.44 83 LEU A O 1
ATOM 615 N N . GLY A 1 84 ? -5.820 -12.663 11.783 1.00 87.06 84 GLY A N 1
ATOM 616 C CA . GLY A 1 84 ? -6.486 -13.205 12.985 1.00 87.06 84 GLY A CA 1
ATOM 617 C C . GLY A 1 84 ? -7.121 -12.137 13.895 1.00 87.06 84 GLY A C 1
ATOM 618 O O . GLY A 1 84 ? -7.116 -12.276 15.116 1.00 87.06 84 GLY A O 1
ATOM 619 N N . VAL A 1 85 ? -7.587 -11.042 13.295 1.00 86.19 85 VAL A N 1
ATOM 620 C CA . VAL A 1 85 ? -8.279 -9.925 13.954 1.00 86.19 85 VAL A CA 1
ATOM 621 C C . VAL A 1 85 ? -9.795 -10.141 13.929 1.00 86.19 85 VAL A C 1
ATOM 623 O O . VAL A 1 85 ? -10.280 -11.034 13.235 1.00 86.19 85 VAL A O 1
ATOM 626 N N . LYS A 1 86 ? -10.564 -9.318 14.651 1.00 87.88 86 LYS A N 1
ATOM 627 C CA . LYS A 1 86 ? -12.035 -9.409 14.674 1.00 87.88 86 LYS A CA 1
ATOM 628 C C . LYS A 1 86 ? -12.647 -9.230 13.287 1.00 87.88 86 LYS A C 1
ATOM 630 O O . LYS A 1 86 ? -13.572 -9.949 12.919 1.00 87.88 86 LYS A O 1
ATOM 635 N N . ALA A 1 87 ? -12.183 -8.214 12.564 1.00 86.44 87 ALA A N 1
ATOM 636 C CA . ALA A 1 87 ? -12.710 -7.843 11.261 1.00 86.44 87 ALA A CA 1
ATOM 637 C C . ALA A 1 87 ? -11.663 -7.097 10.432 1.00 86.44 87 ALA A C 1
ATOM 639 O O . ALA A 1 87 ? -10.841 -6.352 10.969 1.00 86.44 87 ALA A O 1
ATOM 640 N N . VAL A 1 88 ? -11.747 -7.262 9.113 1.00 86.88 88 VAL A N 1
ATOM 641 C CA . VAL A 1 88 ? -10.975 -6.500 8.131 1.00 86.88 88 VAL A CA 1
ATOM 642 C C . VAL A 1 88 ? -11.959 -5.810 7.195 1.00 86.88 88 VAL A C 1
ATOM 644 O O . VAL A 1 88 ? -12.748 -6.469 6.524 1.00 86.88 88 VAL A O 1
ATOM 647 N N . PHE A 1 89 ? -11.905 -4.484 7.145 1.00 86.06 89 PHE A N 1
ATOM 648 C CA . PHE A 1 89 ? -12.654 -3.657 6.208 1.00 86.06 89 PHE A CA 1
ATOM 649 C C . PHE A 1 89 ? -11.694 -3.174 5.125 1.00 86.06 89 PHE A C 1
ATOM 651 O O . PHE A 1 89 ? -10.894 -2.269 5.351 1.00 86.06 89 PHE A O 1
ATOM 658 N N . ASN A 1 90 ? -11.731 -3.816 3.961 1.00 86.69 90 ASN A N 1
ATOM 659 C CA . ASN A 1 90 ? -10.767 -3.566 2.900 1.00 86.69 90 ASN A CA 1
ATOM 660 C C . ASN A 1 90 ? -11.345 -2.644 1.818 1.00 86.69 90 ASN A C 1
ATOM 662 O O . ASN A 1 90 ? -12.285 -3.019 1.118 1.00 86.69 90 ASN A O 1
ATOM 666 N N . PHE A 1 91 ? -10.772 -1.448 1.699 1.00 85.69 91 PHE A N 1
ATOM 667 C CA . PHE A 1 91 ? -11.093 -0.443 0.685 1.00 85.69 91 PHE A CA 1
ATOM 668 C C . PHE A 1 91 ? -9.991 -0.297 -0.371 1.00 85.69 91 PHE A C 1
ATOM 670 O O . PHE A 1 91 ? -10.128 0.542 -1.263 1.00 85.69 91 PHE A O 1
ATOM 677 N N . ALA A 1 92 ? -8.911 -1.083 -0.280 1.00 86.00 92 ALA A N 1
ATOM 678 C CA . ALA A 1 92 ? -7.839 -1.070 -1.263 1.00 86.00 92 ALA A CA 1
ATOM 679 C C . ALA A 1 92 ? -8.360 -1.457 -2.651 1.00 86.00 92 ALA A C 1
ATOM 681 O O . ALA A 1 92 ? -9.279 -2.266 -2.784 1.00 86.00 92 ALA A O 1
ATOM 682 N N . HIS A 1 93 ? -7.765 -0.863 -3.682 1.00 80.81 93 HIS A N 1
ATOM 683 C CA . HIS A 1 93 ? -8.209 -1.021 -5.060 1.00 80.81 93 HIS A CA 1
ATOM 684 C C . HIS A 1 93 ? -7.012 -1.146 -6.000 1.00 80.81 93 HIS A C 1
ATOM 686 O O . HIS A 1 93 ? -6.141 -0.281 -6.005 1.00 80.81 93 HIS A O 1
ATOM 692 N N . GLY A 1 94 ? -7.012 -2.162 -6.866 1.00 75.88 94 GLY A N 1
ATOM 693 C CA . GLY A 1 94 ? -5.870 -2.588 -7.681 1.00 75.88 94 GLY A CA 1
ATOM 694 C C . GLY A 1 94 ? -4.996 -1.485 -8.289 1.00 75.88 94 GLY A C 1
ATOM 695 O O . GLY A 1 94 ? -3.780 -1.465 -8.130 1.00 75.88 94 GLY A O 1
ATOM 696 N N . SER A 1 95 ? -5.621 -0.535 -8.979 1.00 74.88 95 SER A N 1
ATOM 697 C CA . SER A 1 95 ? -4.918 0.537 -9.702 1.00 74.88 95 SER A CA 1
ATOM 698 C C . SER A 1 95 ? -4.837 1.869 -8.949 1.00 74.88 95 SER A C 1
ATOM 700 O O . SER A 1 95 ? -4.566 2.896 -9.571 1.00 74.88 95 SER A O 1
ATOM 702 N N . ALA A 1 96 ? -5.131 1.885 -7.648 1.00 80.31 96 ALA A N 1
ATOM 703 C CA . ALA A 1 96 ? -5.124 3.108 -6.857 1.00 80.31 96 ALA A CA 1
ATOM 704 C C . ALA A 1 96 ? -3.722 3.717 -6.784 1.00 80.31 96 ALA A C 1
ATOM 706 O O . ALA A 1 96 ? -2.742 2.998 -6.607 1.00 80.31 96 ALA A O 1
ATOM 707 N N . SER A 1 97 ? -3.646 5.042 -6.845 1.00 85.00 97 SER A N 1
ATOM 708 C CA . SER A 1 97 ? -2.472 5.820 -6.441 1.00 85.00 97 SER A CA 1
ATOM 709 C C . SER A 1 97 ? -2.779 6.627 -5.171 1.00 85.00 97 SER A C 1
ATOM 711 O O . SER A 1 97 ? -3.933 6.675 -4.719 1.00 85.00 97 SER A O 1
ATOM 713 N N . THR A 1 98 ? -1.777 7.286 -4.576 1.00 88.38 98 THR A N 1
ATOM 714 C CA . THR A 1 98 ? -2.021 8.160 -3.408 1.00 88.38 98 THR A CA 1
ATOM 715 C C . THR A 1 98 ? -3.015 9.289 -3.712 1.00 88.38 98 THR A C 1
ATOM 717 O O . THR A 1 98 ? -3.822 9.641 -2.853 1.00 88.38 98 THR A O 1
ATOM 720 N N . CYS A 1 99 ? -3.018 9.809 -4.944 1.00 81.31 99 CYS A N 1
ATOM 721 C CA . CYS A 1 99 ? -4.020 10.745 -5.446 1.00 81.31 99 CYS A CA 1
ATOM 722 C C . CYS A 1 99 ? -4.197 10.609 -6.961 1.00 81.31 99 CYS A C 1
ATOM 724 O O . CYS A 1 99 ? -3.369 11.079 -7.743 1.00 81.31 99 CYS A O 1
ATOM 726 N N . GLN A 1 100 ? -5.296 9.987 -7.380 1.00 74.81 100 GLN A N 1
ATOM 727 C CA . GLN A 1 100 ? -5.578 9.782 -8.792 1.00 74.81 100 GLN A CA 1
ATOM 728 C C . GLN A 1 100 ? -6.425 10.922 -9.356 1.00 74.81 100 GLN A C 1
ATOM 730 O O . GLN A 1 100 ? -7.561 11.131 -8.929 1.00 74.81 100 GLN A O 1
ATOM 735 N N . GLU A 1 101 ? -5.889 11.623 -10.353 1.00 71.88 101 GLU A N 1
ATOM 736 C CA . GLU A 1 101 ? -6.639 12.589 -11.151 1.00 71.88 101 GLU A CA 1
ATOM 737 C C . GLU A 1 101 ? -7.070 11.957 -12.475 1.00 71.88 101 GLU A C 1
ATOM 739 O O . GLU A 1 101 ? -6.256 11.408 -13.220 1.00 71.88 101 GLU A O 1
ATOM 744 N N . ILE A 1 102 ? -8.354 12.088 -12.805 1.00 68.12 102 ILE A N 1
ATOM 745 C CA . ILE A 1 102 ? -8.854 11.814 -14.152 1.00 68.12 102 ILE A CA 1
ATOM 746 C C . ILE A 1 102 ? -9.389 13.132 -14.704 1.00 68.12 102 ILE A C 1
ATOM 748 O O . ILE A 1 102 ? -10.432 13.593 -14.226 1.00 68.12 102 ILE A O 1
ATOM 752 N N . PRO A 1 103 ? -8.719 13.741 -15.699 1.00 66.56 103 PRO A N 1
ATOM 753 C CA . PRO A 1 103 ? -9.124 15.033 -16.236 1.00 66.56 103 PRO A CA 1
ATOM 754 C C . PRO A 1 103 ? -10.609 15.068 -16.619 1.00 66.56 103 PRO A C 1
ATOM 756 O O . PRO A 1 103 ? -11.086 14.246 -17.401 1.00 66.56 103 PRO A O 1
ATOM 759 N N . GLY A 1 104 ? -11.348 16.021 -16.045 1.00 65.56 104 GLY A N 1
ATOM 760 C CA . GLY A 1 104 ? -12.782 16.216 -16.295 1.00 65.56 104 GLY A CA 1
ATOM 761 C C . GLY A 1 104 ? -13.724 15.208 -15.623 1.00 65.56 104 GLY A C 1
ATOM 762 O O . GLY A 1 104 ? -14.932 15.312 -15.819 1.00 65.56 104 GLY A O 1
ATOM 763 N N . LEU A 1 105 ? -13.208 14.250 -14.844 1.00 65.81 105 LEU A N 1
ATOM 764 C CA . LEU A 1 105 ? -14.003 13.171 -14.237 1.00 65.81 105 LEU A CA 1
ATOM 765 C C . LEU A 1 105 ? -13.749 12.995 -12.737 1.00 65.81 105 LEU A C 1
ATOM 767 O O . LEU A 1 105 ? -14.688 12.729 -11.991 1.00 65.81 105 LEU A O 1
ATOM 771 N N . VAL A 1 106 ? -12.505 13.154 -12.283 1.00 69.25 106 VAL A N 1
ATOM 772 C CA . VAL A 1 106 ? -12.127 13.062 -10.869 1.00 69.25 106 VAL A CA 1
ATOM 773 C C . VAL A 1 106 ? -11.277 14.270 -10.521 1.00 69.25 106 VAL A C 1
ATOM 775 O O . VAL A 1 106 ? -10.197 14.448 -11.079 1.00 69.25 106 VAL A O 1
ATOM 778 N N . VAL A 1 107 ? -11.775 15.087 -9.594 1.00 74.25 107 VAL A N 1
ATOM 779 C CA . VAL A 1 107 ? -11.054 16.245 -9.064 1.00 74.25 107 VAL A CA 1
ATOM 780 C C . VAL A 1 107 ? -10.331 15.821 -7.780 1.00 74.25 107 VAL A C 1
ATOM 782 O O . VAL A 1 107 ? -10.995 15.332 -6.859 1.00 74.25 107 VAL A O 1
ATOM 785 N N . PRO A 1 108 ? -9.000 15.988 -7.702 1.00 77.88 108 PRO A N 1
ATOM 786 C CA . PRO A 1 108 ? -8.229 15.803 -6.478 1.00 77.88 108 PRO A CA 1
ATOM 787 C C . PRO A 1 108 ? -8.811 16.634 -5.328 1.00 77.88 108 PRO A C 1
ATOM 789 O O . PRO A 1 108 ? -9.052 17.832 -5.511 1.00 77.88 108 PRO A O 1
ATOM 792 N N . PRO A 1 109 ? -9.052 16.045 -4.145 1.00 81.50 109 PRO A N 1
ATOM 793 C CA . PRO A 1 109 ? -9.487 16.818 -2.989 1.00 81.50 109 PRO A CA 1
ATOM 794 C C . PRO A 1 109 ? -8.427 17.846 -2.560 1.00 81.50 109 PRO A C 1
ATOM 796 O O . PRO A 1 109 ? -7.239 17.662 -2.846 1.00 81.50 109 PRO A O 1
ATOM 799 N N . PRO A 1 110 ? -8.826 18.926 -1.860 1.00 85.38 110 PRO A N 1
ATOM 800 C CA . PRO A 1 110 ? -7.885 19.922 -1.360 1.00 85.38 110 PRO A CA 1
ATOM 801 C C . PRO A 1 110 ? -6.743 19.296 -0.550 1.00 85.38 110 PRO A C 1
ATOM 803 O O . PRO A 1 110 ? -6.965 18.382 0.238 1.00 85.38 110 PRO A O 1
ATOM 806 N N . GLY A 1 111 ? -5.525 19.809 -0.739 1.00 87.31 111 GLY A N 1
ATOM 807 C CA . GLY A 1 111 ? -4.332 19.365 -0.009 1.00 87.31 111 GLY A CA 1
ATOM 808 C C . GLY A 1 111 ? -3.595 18.171 -0.624 1.00 87.31 111 GLY A C 1
ATOM 809 O O . GLY A 1 111 ? -2.431 17.956 -0.295 1.00 87.31 111 GLY A O 1
ATOM 810 N N . TYR A 1 112 ? -4.209 17.449 -1.566 1.00 90.25 112 TYR A N 1
ATOM 811 C CA . TYR A 1 112 ? -3.510 16.420 -2.333 1.00 90.25 112 TYR A CA 1
ATOM 812 C C . TYR A 1 112 ? -2.743 17.011 -3.521 1.00 90.25 112 TYR A C 1
ATOM 814 O O . TYR A 1 112 ? -3.206 17.921 -4.210 1.00 90.25 112 TYR A O 1
ATOM 822 N N . VAL A 1 113 ? -1.582 16.427 -3.802 1.00 89.44 113 VAL A N 1
ATOM 823 C CA . VAL A 1 113 ? -0.827 16.609 -5.038 1.00 89.44 113 VAL A CA 1
ATOM 824 C C . VAL A 1 113 ? -1.321 15.590 -6.058 1.00 89.44 113 VAL A C 1
ATOM 826 O O . VAL A 1 113 ? -1.114 14.382 -5.916 1.00 89.44 113 VAL A O 1
ATOM 829 N N . ALA A 1 114 ? -1.988 16.098 -7.086 1.00 81.50 114 ALA A N 1
ATOM 830 C CA . ALA A 1 114 ? -2.568 15.304 -8.151 1.00 81.50 114 ALA A CA 1
ATOM 831 C C . ALA A 1 114 ? -1.505 14.532 -8.942 1.00 81.50 114 ALA A C 1
ATOM 833 O O . ALA A 1 114 ? -0.487 15.102 -9.342 1.00 81.50 114 ALA A O 1
ATOM 834 N N . MET A 1 115 ? -1.779 13.261 -9.233 1.00 76.31 115 MET A N 1
ATOM 835 C CA . MET A 1 115 ? -1.059 12.524 -10.265 1.00 76.31 115 MET A CA 1
ATOM 836 C C . MET A 1 115 ? -2.015 12.233 -11.427 1.00 76.31 115 MET A C 1
ATOM 838 O O . MET A 1 115 ? -3.024 11.542 -11.227 1.00 76.31 115 MET A O 1
ATOM 842 N N . PRO A 1 116 ? -1.736 12.764 -12.633 1.00 64.62 116 PRO A N 1
ATOM 843 C CA . PRO A 1 116 ? -2.579 12.543 -13.800 1.00 64.62 116 PRO A CA 1
ATOM 844 C C . PRO A 1 116 ? -2.661 11.057 -14.102 1.00 64.62 116 PRO A C 1
ATOM 846 O O . PRO A 1 116 ? -1.639 10.398 -14.155 1.00 64.62 116 PRO A O 1
ATOM 849 N N . THR A 1 117 ? -3.833 10.496 -14.365 1.00 59.44 117 THR A N 1
ATOM 850 C CA . THR A 1 117 ? -3.892 9.079 -14.723 1.00 59.44 117 THR A CA 1
ATOM 851 C C . THR A 1 117 ? -3.113 8.789 -16.022 1.00 59.44 117 THR A C 1
ATOM 853 O O . THR A 1 117 ? -3.350 9.412 -17.057 1.00 59.44 117 THR A O 1
ATOM 856 N N . THR A 1 118 ? -2.186 7.823 -16.000 1.00 49.00 118 THR A N 1
ATOM 857 C CA . THR A 1 118 ? -1.477 7.355 -17.214 1.00 49.00 118 THR A CA 1
ATOM 858 C C . THR A 1 118 ? -2.314 6.430 -18.077 1.00 49.00 118 THR A C 1
ATOM 860 O O . THR A 1 118 ? -1.954 6.129 -19.212 1.00 49.00 118 THR A O 1
ATOM 863 N N . THR A 1 119 ? -3.454 5.977 -17.567 1.00 47.53 119 THR A N 1
ATOM 864 C CA . THR A 1 119 ? -4.245 4.948 -18.227 1.00 47.53 119 THR A CA 1
ATOM 865 C C . THR A 1 119 ? -4.961 5.471 -19.482 1.00 47.53 119 THR A C 1
ATOM 867 O O . THR A 1 119 ? -5.499 4.682 -20.259 1.00 47.53 119 THR A O 1
ATOM 870 N N . GLY A 1 120 ? -4.976 6.793 -19.713 1.00 43.47 120 GLY A N 1
ATOM 871 C CA . GLY A 1 120 ? -5.605 7.418 -20.881 1.00 43.47 120 GLY A CA 1
ATOM 872 C C . GLY A 1 120 ? -7.136 7.388 -20.850 1.00 43.47 120 GLY A C 1
ATOM 873 O O . GLY A 1 120 ? -7.774 7.509 -21.900 1.00 43.47 120 GLY A O 1
ATOM 874 N N . TRP A 1 121 ? -7.742 7.207 -19.671 1.00 42.56 121 TRP A N 1
ATOM 875 C CA . TRP A 1 121 ? -9.191 7.069 -19.528 1.00 42.56 121 TRP A CA 1
ATOM 876 C C . TRP A 1 121 ? -9.851 8.422 -19.788 1.00 42.56 121 TRP A C 1
ATOM 878 O O . TRP A 1 121 ? -9.832 9.320 -18.954 1.00 42.56 121 TRP A O 1
ATOM 888 N N . LYS A 1 122 ? -10.429 8.569 -20.985 1.00 40.28 122 LYS A N 1
ATOM 889 C CA . LYS A 1 122 ? -11.199 9.759 -21.394 1.00 40.28 122 LYS A CA 1
ATOM 890 C C . LYS A 1 122 ? -12.669 9.697 -20.960 1.00 40.28 122 LYS A C 1
ATOM 892 O O . LYS A 1 122 ? -13.383 10.685 -21.097 1.00 40.28 122 LYS A O 1
ATOM 897 N N . LYS A 1 123 ? -13.121 8.533 -20.484 1.00 38.75 123 LYS A N 1
ATOM 898 C CA . LYS A 1 123 ? -14.439 8.266 -19.897 1.00 38.75 123 LYS A CA 1
ATOM 899 C C . LYS A 1 123 ? -14.284 7.176 -18.839 1.00 38.75 123 LYS A C 1
ATOM 901 O O . LYS A 1 123 ? -13.562 6.209 -19.072 1.00 38.75 123 LYS A O 1
ATOM 906 N N . LEU A 1 124 ? -14.970 7.322 -17.708 1.00 42.88 124 LEU A N 1
ATOM 907 C CA . LEU A 1 124 ? -15.264 6.176 -16.852 1.00 42.88 124 LEU A CA 1
ATOM 908 C C . LEU A 1 124 ? -16.262 5.308 -17.639 1.00 42.88 124 LEU A C 1
ATOM 910 O O . LEU A 1 124 ? -17.216 5.875 -18.183 1.00 42.88 124 LEU A O 1
ATOM 914 N N . PRO A 1 125 ? -16.058 3.988 -17.779 1.00 40.69 125 PRO A N 1
ATOM 915 C CA . PRO A 1 125 ? -17.098 3.118 -18.301 1.00 40.69 125 PRO A CA 1
ATOM 916 C C . PRO A 1 125 ? -18.377 3.372 -17.492 1.00 40.69 125 PRO A C 1
ATOM 918 O O . PRO A 1 125 ? -18.304 3.612 -16.290 1.00 40.69 125 PRO A O 1
ATOM 921 N N . GLU A 1 126 ? -19.549 3.335 -18.127 1.00 34.28 126 GLU A N 1
ATOM 922 C CA . GLU A 1 126 ? -20.837 3.523 -17.431 1.00 34.28 126 GLU A CA 1
ATOM 923 C C . GLU A 1 126 ? -21.110 2.429 -16.378 1.00 34.28 126 GLU A C 1
ATOM 925 O O . GLU A 1 126 ? -22.053 2.522 -15.595 1.00 34.28 126 GLU A O 1
ATOM 930 N N . THR A 1 127 ? -20.249 1.411 -16.310 1.00 35.91 127 THR A N 1
ATOM 931 C CA . THR A 1 127 ? -20.189 0.439 -15.222 1.00 35.91 127 THR A CA 1
ATOM 932 C C . THR A 1 127 ? -19.522 1.049 -13.987 1.00 35.91 127 THR A C 1
ATOM 934 O O . THR A 1 127 ? -18.519 1.745 -14.087 1.00 35.91 127 THR A O 1
ATOM 937 N N . THR A 1 128 ? -20.039 0.717 -12.809 1.00 38.22 128 THR A N 1
ATOM 938 C CA . THR A 1 128 ? -19.738 1.194 -11.440 1.00 38.22 128 THR A CA 1
ATOM 939 C C . THR A 1 128 ? -18.272 1.215 -10.952 1.00 38.22 128 THR A C 1
ATOM 941 O O . THR A 1 128 ? -18.033 1.493 -9.775 1.00 38.22 128 THR A O 1
ATOM 944 N N . VAL A 1 129 ? -17.276 0.992 -11.814 1.00 42.72 129 VAL A N 1
ATOM 945 C CA . VAL A 1 129 ? -15.841 1.108 -11.514 1.00 42.72 129 VAL A CA 1
ATOM 946 C C . VAL A 1 129 ? -15.450 2.584 -11.462 1.00 42.72 129 VAL A C 1
ATOM 948 O O . VAL A 1 129 ? -14.916 3.169 -12.405 1.00 42.72 129 VAL A O 1
ATOM 951 N N . ARG A 1 130 ? -15.741 3.224 -10.329 1.00 51.50 130 ARG A N 1
ATOM 952 C CA . ARG A 1 130 ? -15.125 4.509 -10.000 1.00 51.50 130 ARG A CA 1
ATOM 953 C C . ARG A 1 130 ? -13.671 4.218 -9.686 1.00 51.50 130 ARG A C 1
ATOM 955 O O . ARG A 1 130 ? -13.396 3.567 -8.691 1.00 51.50 130 ARG A O 1
ATOM 962 N N . VAL A 1 131 ? -12.762 4.671 -10.534 1.00 53.38 131 VAL A N 1
ATOM 963 C CA . VAL A 1 131 ? -11.332 4.678 -10.233 1.00 53.38 131 VAL A CA 1
ATOM 964 C C . VAL A 1 131 ? -11.113 5.386 -8.886 1.00 53.38 131 VAL A C 1
ATOM 966 O O . VAL A 1 131 ? -11.584 6.513 -8.711 1.00 53.38 131 VAL A O 1
ATOM 969 N N . ARG A 1 132 ? -10.469 4.717 -7.919 1.00 66.50 132 ARG A N 1
ATOM 970 C CA . ARG A 1 132 ? -10.318 5.227 -6.545 1.00 66.50 132 ARG A CA 1
ATOM 971 C C . ARG A 1 132 ? -8.848 5.383 -6.186 1.00 66.50 132 ARG A C 1
ATOM 973 O O . ARG A 1 132 ? -8.189 4.394 -5.880 1.00 66.50 132 ARG A O 1
ATOM 980 N N . GLY A 1 133 ? -8.362 6.621 -6.146 1.00 79.25 133 GLY A N 1
ATOM 981 C CA . GLY A 1 133 ? -7.206 6.927 -5.309 1.00 79.25 133 GLY A CA 1
ATOM 982 C C . GLY A 1 133 ? -7.581 6.780 -3.832 1.00 79.25 133 GLY A C 1
ATOM 983 O O . GLY A 1 133 ? -8.764 6.673 -3.486 1.00 79.25 133 GLY A O 1
ATOM 984 N N . VAL A 1 134 ? -6.591 6.801 -2.941 1.00 88.38 134 VAL A N 1
ATOM 985 C CA . VAL A 1 134 ? -6.841 6.624 -1.497 1.00 88.38 134 VAL A CA 1
ATOM 986 C C . VAL A 1 134 ? -7.833 7.649 -0.948 1.00 88.38 134 VAL A C 1
ATOM 988 O O . VAL A 1 134 ? -8.676 7.294 -0.131 1.00 88.38 134 VAL A O 1
ATOM 991 N N . ALA A 1 135 ? -7.843 8.879 -1.461 1.00 82.50 135 ALA A N 1
ATOM 992 C CA . ALA A 1 135 ? -8.814 9.885 -1.038 1.00 82.50 135 ALA A CA 1
ATOM 993 C C . ALA A 1 135 ? -10.282 9.448 -1.257 1.00 82.50 135 ALA A C 1
ATOM 995 O O . ALA A 1 135 ? -11.141 9.666 -0.402 1.00 82.50 135 ALA A O 1
ATOM 996 N N . GLN A 1 136 ? -10.589 8.767 -2.368 1.00 81.50 136 GLN A N 1
ATOM 997 C CA . GLN A 1 136 ? -11.931 8.219 -2.606 1.00 81.50 136 GLN A CA 1
ATOM 998 C C . GLN A 1 136 ? -12.214 6.981 -1.747 1.00 81.50 136 GLN A C 1
ATOM 1000 O O . GLN A 1 136 ? -13.366 6.747 -1.378 1.00 81.50 136 GLN A O 1
ATOM 1005 N N . GLN A 1 137 ? -11.185 6.197 -1.421 1.00 86.94 137 GLN A N 1
ATOM 1006 C CA . GLN A 1 137 ? -11.311 5.074 -0.492 1.00 86.94 137 GLN A CA 1
ATOM 1007 C C . GLN A 1 137 ? -11.650 5.578 0.922 1.00 86.94 137 GLN A C 1
ATOM 1009 O O . GLN A 1 137 ? -12.566 5.052 1.550 1.00 86.94 137 GLN A O 1
ATOM 1014 N N . LEU A 1 138 ? -10.994 6.650 1.385 1.00 90.00 138 LEU A N 1
ATOM 1015 C CA . LEU A 1 138 ? -11.275 7.317 2.662 1.00 90.00 138 LEU A CA 1
ATOM 1016 C C . LEU A 1 138 ? -12.706 7.857 2.722 1.00 90.00 138 LEU A C 1
ATOM 1018 O O . LEU A 1 138 ? -13.415 7.599 3.692 1.00 90.00 138 LEU A O 1
ATOM 1022 N N . ALA A 1 139 ? -13.157 8.551 1.673 1.00 85.38 139 ALA A N 1
ATOM 1023 C CA . ALA A 1 139 ? -14.525 9.061 1.600 1.00 85.38 139 ALA A CA 1
ATOM 1024 C C . ALA A 1 139 ? -15.566 7.929 1.684 1.00 85.38 139 ALA A C 1
ATOM 1026 O O . ALA A 1 139 ? -16.554 8.042 2.409 1.00 85.38 139 ALA A O 1
ATOM 1027 N N . GLN A 1 140 ? -15.320 6.811 0.994 1.00 82.81 140 GLN A N 1
ATOM 1028 C CA . GLN A 1 140 ? -16.196 5.643 1.063 1.00 82.81 140 GLN A CA 1
ATOM 1029 C C . GLN A 1 140 ? -16.175 4.988 2.449 1.00 82.81 140 GLN A C 1
ATOM 1031 O O . GLN A 1 140 ? -17.220 4.586 2.958 1.00 82.81 140 GLN A O 1
ATOM 1036 N N . ALA A 1 141 ? -15.000 4.870 3.067 1.00 86.75 141 ALA A N 1
ATOM 1037 C CA . ALA A 1 141 ? -14.891 4.332 4.413 1.00 86.75 141 ALA A CA 1
ATOM 1038 C C . ALA A 1 141 ? -15.635 5.214 5.417 1.00 86.75 141 ALA A C 1
ATOM 1040 O O . ALA A 1 141 ? -16.367 4.684 6.244 1.00 86.75 141 ALA A O 1
ATOM 1041 N N . ALA A 1 142 ? -15.529 6.538 5.306 1.00 88.88 142 ALA A N 1
ATOM 1042 C CA . ALA A 1 142 ? -16.299 7.465 6.127 1.00 88.88 142 ALA A CA 1
ATOM 1043 C C . ALA A 1 142 ? -17.811 7.230 5.982 1.00 88.88 142 ALA A C 1
ATOM 1045 O O . ALA A 1 142 ? -18.505 7.090 6.985 1.00 88.88 142 ALA A O 1
ATOM 1046 N N . GLU A 1 143 ? -18.315 7.105 4.752 1.00 85.88 143 GLU A N 1
ATOM 1047 C CA . GLU A 1 143 ? -19.735 6.850 4.483 1.00 85.88 143 GLU A CA 1
ATOM 1048 C C . GLU A 1 143 ? -20.226 5.528 5.096 1.00 85.88 143 GLU A C 1
ATOM 1050 O O . GLU A 1 143 ? -21.278 5.488 5.735 1.00 85.88 143 GLU A O 1
ATOM 1055 N N . LEU A 1 144 ? -19.462 4.444 4.925 1.00 82.25 144 LEU A N 1
ATOM 1056 C CA . LEU A 1 144 ? -19.898 3.099 5.310 1.00 82.25 144 LEU A CA 1
ATOM 1057 C C . LEU A 1 144 ? -19.615 2.754 6.775 1.00 82.25 144 LEU A C 1
ATOM 1059 O O . LEU A 1 144 ? -20.370 1.999 7.386 1.00 82.25 144 LEU A O 1
ATOM 1063 N N . LEU A 1 145 ? -18.524 3.270 7.340 1.00 85.19 145 LEU A N 1
ATOM 1064 C CA . LEU A 1 145 ? -18.033 2.872 8.658 1.00 85.19 145 LEU A CA 1
ATOM 1065 C C . LEU A 1 145 ? -18.343 3.879 9.766 1.00 85.19 145 LEU A C 1
ATOM 1067 O O . LEU A 1 145 ? -18.415 3.463 10.926 1.00 85.19 145 LEU A O 1
ATOM 1071 N N . ALA A 1 146 ? -18.551 5.166 9.457 1.00 83.62 146 ALA A N 1
ATOM 1072 C CA . ALA A 1 146 ? -18.914 6.148 10.482 1.00 83.62 146 ALA A CA 1
ATOM 1073 C C . ALA A 1 146 ? -20.243 5.808 11.187 1.00 83.62 146 ALA A C 1
ATOM 1075 O O . ALA A 1 146 ? -20.267 5.853 12.418 1.00 83.62 146 ALA A O 1
ATOM 1076 N N . PRO A 1 147 ? -21.318 5.367 10.492 1.00 84.19 147 PRO A N 1
ATOM 1077 C CA . PRO A 1 147 ? -22.558 4.951 11.160 1.00 84.19 147 PRO A CA 1
ATOM 1078 C C . PRO A 1 147 ? -22.382 3.746 12.095 1.00 84.19 147 PRO A C 1
ATOM 1080 O O . PRO A 1 147 ? -23.180 3.547 13.007 1.00 84.19 147 PRO A O 1
ATOM 1083 N N . LEU A 1 148 ? -21.343 2.940 11.866 1.00 83.50 148 LEU A N 1
ATOM 1084 C CA . LEU A 1 148 ? -21.022 1.754 12.658 1.00 83.50 148 LEU A CA 1
ATOM 1085 C C . LEU A 1 148 ? -20.070 2.059 13.826 1.00 83.50 148 LEU A C 1
ATOM 1087 O O . LEU A 1 148 ? -19.776 1.162 14.614 1.00 83.50 148 LEU A O 1
ATOM 1091 N N . GLY A 1 149 ? -19.559 3.293 13.928 1.00 84.56 149 GLY A N 1
ATOM 1092 C CA . GLY A 1 149 ? -18.572 3.685 14.939 1.00 84.56 149 GLY A CA 1
ATOM 1093 C C . GLY A 1 149 ? -17.246 2.924 14.832 1.00 84.56 149 GLY A C 1
ATOM 1094 O O . GLY A 1 149 ? -16.547 2.771 15.830 1.00 84.56 149 GLY A O 1
ATOM 1095 N N . VAL A 1 150 ? -16.922 2.391 13.646 1.00 85.44 150 VAL A N 1
ATOM 1096 C CA . VAL A 1 150 ? -15.680 1.632 13.420 1.00 85.44 150 VAL A CA 1
ATOM 1097 C C . VAL A 1 150 ? -14.499 2.587 13.257 1.00 85.44 150 VAL A C 1
ATOM 1099 O O . VAL A 1 150 ? -13.449 2.376 13.865 1.00 85.44 150 VAL A O 1
ATOM 1102 N N . LEU A 1 151 ? -14.668 3.643 12.454 1.00 81.69 151 LEU A N 1
ATOM 1103 C CA . LEU A 1 151 ? -13.690 4.725 12.347 1.00 81.69 151 LEU A CA 1
ATOM 1104 C C . LEU A 1 151 ? -13.782 5.604 13.599 1.00 81.69 151 LEU A C 1
ATOM 1106 O O . LEU A 1 151 ? -14.877 5.968 14.021 1.00 81.69 151 LEU A O 1
ATOM 1110 N N . GLY A 1 152 ? -12.634 5.903 14.205 1.00 78.06 152 GLY A N 1
ATOM 1111 C CA . GLY A 1 152 ? -12.563 6.714 15.420 1.00 78.06 152 GLY A CA 1
ATOM 1112 C C . GLY A 1 152 ? -12.907 5.972 16.712 1.00 78.06 152 GLY A C 1
ATOM 1113 O O . GLY A 1 152 ? -13.436 6.575 17.643 1.00 78.06 152 GLY A O 1
ATOM 1114 N N . CYS A 1 153 ? -12.602 4.671 16.785 1.00 84.88 153 CYS A N 1
ATOM 1115 C CA . CYS A 1 153 ? -12.611 3.902 18.030 1.00 84.88 153 CYS A CA 1
ATOM 1116 C C . CYS A 1 153 ? -11.161 3.629 18.488 1.00 84.88 153 CYS A C 1
ATOM 1118 O O . CYS A 1 153 ? -10.588 2.604 18.093 1.00 84.88 153 CYS A O 1
ATOM 1120 N N . PRO A 1 154 ? -10.546 4.533 19.283 1.00 83.62 154 PRO A N 1
ATOM 1121 C CA . PRO A 1 154 ? -9.132 4.439 19.634 1.00 83.62 154 PRO A CA 1
ATOM 1122 C C . PRO A 1 154 ? -8.782 3.113 20.307 1.00 83.62 154 PRO A C 1
ATOM 1124 O O . PRO A 1 154 ? -9.525 2.614 21.158 1.00 83.62 154 PRO A O 1
ATOM 1127 N N . GLY A 1 155 ? -7.664 2.519 19.899 1.00 84.94 155 GLY A N 1
ATOM 1128 C CA . GLY A 1 155 ? -7.180 1.237 20.415 1.00 84.94 155 GLY A CA 1
ATOM 1129 C C . GLY A 1 155 ? -8.021 0.011 20.026 1.00 84.94 155 GLY A C 1
ATOM 1130 O O . GLY A 1 155 ? -7.694 -1.102 20.454 1.00 84.94 155 GLY A O 1
ATOM 1131 N N . ARG A 1 156 ? -9.085 0.184 19.225 1.00 90.69 156 ARG A N 1
ATOM 1132 C CA . ARG A 1 156 ? -9.947 -0.895 18.697 1.00 90.69 156 ARG A CA 1
ATOM 1133 C C . ARG A 1 156 ? -9.958 -1.002 17.178 1.00 90.69 156 ARG A C 1
ATOM 1135 O O . ARG A 1 156 ? -10.319 -2.059 16.662 1.00 90.69 156 ARG A O 1
ATOM 1142 N N . THR A 1 157 ? -9.527 0.041 16.481 1.00 92.94 157 THR A N 1
ATOM 1143 C CA . THR A 1 157 ? -9.403 0.043 15.026 1.00 92.94 157 THR A CA 1
ATOM 1144 C C . THR A 1 157 ? -8.021 0.537 14.631 1.00 92.94 157 THR A C 1
ATOM 1146 O O . THR A 1 157 ? -7.601 1.576 15.124 1.00 92.94 157 THR A O 1
ATOM 1149 N N . LEU A 1 158 ? -7.340 -0.166 13.721 1.00 94.94 158 LEU A N 1
ATOM 1150 C CA . LEU A 1 158 ? -6.164 0.370 13.030 1.00 94.94 158 LEU A CA 1
ATOM 1151 C C . LEU A 1 158 ? -6.498 0.657 11.572 1.00 94.94 158 LEU A C 1
ATOM 1153 O O . LEU A 1 158 ? -6.982 -0.223 10.858 1.00 94.94 158 LEU A O 1
ATOM 1157 N N . ALA A 1 159 ? -6.206 1.874 11.126 1.00 96.56 159 ALA A N 1
ATOM 1158 C CA . ALA A 1 159 ? -6.202 2.218 9.714 1.00 96.56 159 ALA A CA 1
ATOM 1159 C C . ALA A 1 159 ? -4.830 1.872 9.129 1.00 96.56 159 ALA A C 1
ATOM 1161 O O . ALA A 1 159 ? -3.814 2.384 9.586 1.00 96.56 159 ALA A O 1
ATOM 1162 N N . VAL A 1 160 ? -4.783 1.013 8.116 1.00 97.44 160 VAL A N 1
ATOM 1163 C CA . VAL A 1 160 ? -3.552 0.672 7.402 1.00 97.44 160 VAL A CA 1
ATOM 1164 C C . VAL A 1 160 ? -3.604 1.291 6.021 1.00 97.44 160 VAL A C 1
ATOM 1166 O O . VAL A 1 160 ? -4.547 1.061 5.270 1.00 97.44 160 VAL A O 1
ATOM 1169 N N . VAL A 1 161 ? -2.580 2.063 5.682 1.00 97.69 161 VAL A N 1
ATOM 1170 C CA . VAL A 1 161 ? -2.448 2.724 4.386 1.00 97.69 161 VAL A CA 1
ATOM 1171 C C . VAL A 1 161 ? -1.226 2.141 3.679 1.00 97.69 161 VAL A C 1
ATOM 1173 O O . VAL A 1 161 ? -0.080 2.400 4.061 1.00 97.69 161 VAL A O 1
ATOM 1176 N N . PHE A 1 162 ? -1.482 1.327 2.658 1.00 96.38 162 PHE A N 1
ATOM 1177 C CA . PHE A 1 162 ? -0.473 0.673 1.835 1.00 96.38 162 PHE A CA 1
ATOM 1178 C C . PHE A 1 162 ? -0.638 1.065 0.367 1.00 96.38 162 PHE A C 1
ATOM 1180 O O . PHE A 1 162 ? -1.332 0.412 -0.406 1.00 96.38 162 PHE A O 1
ATOM 1187 N N . ILE A 1 163 ? -0.006 2.181 0.015 1.00 93.69 163 ILE A N 1
ATOM 1188 C CA . ILE A 1 163 ? -0.148 2.854 -1.271 1.00 93.69 163 ILE A CA 1
ATOM 1189 C C . ILE A 1 163 ? 1.195 3.465 -1.689 1.00 93.69 163 ILE A C 1
ATOM 1191 O O . ILE A 1 163 ? 2.024 3.791 -0.838 1.00 93.69 163 ILE A O 1
ATOM 1195 N N . GLY A 1 164 ? 1.389 3.670 -2.990 1.00 90.56 164 GLY A N 1
ATOM 1196 C CA . GLY A 1 164 ? 2.556 4.358 -3.551 1.00 90.56 164 GLY A CA 1
ATOM 1197 C C . GLY A 1 164 ? 3.266 3.558 -4.641 1.00 90.56 164 GLY A C 1
ATOM 1198 O O . GLY A 1 164 ? 4.012 4.131 -5.433 1.00 90.56 164 GLY A O 1
ATOM 1199 N N . THR A 1 165 ? 3.006 2.251 -4.733 1.00 90.44 165 THR A N 1
ATOM 1200 C CA . THR A 1 165 ? 3.593 1.381 -5.763 1.00 90.44 165 THR A CA 1
ATOM 1201 C C . THR A 1 165 ? 3.178 1.835 -7.157 1.00 90.44 165 THR A C 1
ATOM 1203 O O . THR A 1 165 ? 4.021 2.052 -8.027 1.00 90.44 165 THR A O 1
ATOM 1206 N N . ASN A 1 166 ? 1.875 2.048 -7.354 1.00 85.31 166 ASN A N 1
ATOM 1207 C CA . ASN A 1 166 ? 1.323 2.535 -8.617 1.00 85.31 166 ASN A CA 1
ATOM 1208 C C . ASN A 1 166 ? 1.749 3.973 -8.931 1.00 85.31 166 ASN A C 1
ATOM 1210 O O . ASN A 1 166 ? 1.916 4.311 -10.097 1.00 85.31 166 ASN A O 1
ATOM 1214 N N . ASP A 1 167 ? 1.969 4.814 -7.918 1.00 88.06 167 ASP A N 1
ATOM 1215 C CA . ASP A 1 167 ? 2.483 6.170 -8.102 1.00 88.06 167 ASP A CA 1
ATOM 1216 C C . ASP A 1 167 ? 3.824 6.131 -8.846 1.00 88.06 167 ASP A C 1
ATOM 1218 O O . ASP A 1 167 ? 3.981 6.779 -9.881 1.00 88.06 167 ASP A O 1
ATOM 1222 N N . PHE A 1 168 ? 4.768 5.308 -8.378 1.00 89.12 168 PHE A N 1
ATOM 1223 C CA . PHE A 1 168 ? 6.033 5.102 -9.080 1.00 89.12 168 PHE A CA 1
ATOM 1224 C C . PHE A 1 168 ? 5.843 4.345 -10.400 1.00 89.12 168 PHE A C 1
ATOM 1226 O O . PHE A 1 168 ? 6.398 4.749 -11.419 1.00 89.12 168 PHE A O 1
ATOM 1233 N N . GLY A 1 169 ? 5.032 3.285 -10.419 1.00 82.38 169 GLY A N 1
ATOM 1234 C CA . GLY A 1 169 ? 4.781 2.499 -11.630 1.00 82.38 169 GLY A CA 1
ATOM 1235 C C . GLY A 1 169 ? 4.245 3.334 -12.798 1.00 82.38 169 GLY A C 1
ATOM 1236 O O . GLY A 1 169 ? 4.582 3.071 -13.950 1.00 82.38 169 GLY A O 1
ATOM 1237 N N . PHE A 1 170 ? 3.460 4.372 -12.509 1.00 79.75 170 PHE A N 1
ATOM 1238 C CA . PHE A 1 170 ? 2.867 5.252 -13.513 1.00 79.75 170 PHE A CA 1
ATOM 1239 C C . PHE A 1 170 ? 3.665 6.539 -13.751 1.00 79.75 170 PHE A C 1
ATOM 1241 O O . PHE A 1 170 ? 3.671 7.046 -14.872 1.00 79.75 170 PHE A O 1
ATOM 1248 N N . HIS A 1 171 ? 4.333 7.083 -12.733 1.00 82.06 171 HIS A N 1
ATOM 1249 C CA . HIS A 1 171 ? 4.927 8.426 -12.801 1.00 82.06 171 HIS A CA 1
ATOM 1250 C C . HIS A 1 171 ? 6.432 8.468 -12.541 1.00 82.06 171 HIS A C 1
ATOM 1252 O O . HIS A 1 171 ? 7.048 9.522 -12.712 1.00 82.06 171 HIS A O 1
ATOM 1258 N N . GLY A 1 172 ? 7.036 7.346 -12.156 1.00 86.75 172 GLY A N 1
ATOM 1259 C CA . GLY A 1 172 ? 8.461 7.235 -11.877 1.00 86.75 172 GLY A CA 1
ATOM 1260 C C . GLY A 1 172 ? 8.936 8.288 -10.876 1.00 86.75 172 GLY A C 1
ATOM 1261 O O . GLY A 1 172 ? 8.298 8.554 -9.855 1.00 86.75 172 GLY A O 1
ATOM 1262 N N . GLU A 1 173 ? 10.042 8.941 -11.218 1.00 91.38 173 GLU A N 1
ATOM 1263 C CA . GLU A 1 173 ? 10.656 10.022 -10.440 1.00 91.38 173 GLU A CA 1
ATOM 1264 C C . GLU A 1 173 ? 9.711 11.191 -10.135 1.00 91.38 173 GLU A C 1
ATOM 1266 O O . GLU A 1 173 ? 9.884 11.868 -9.125 1.00 91.38 173 GLU A O 1
ATOM 1271 N N . HIS A 1 174 ? 8.692 11.448 -10.963 1.00 89.44 174 HIS A N 1
ATOM 1272 C CA . HIS A 1 174 ? 7.749 12.531 -10.679 1.00 89.44 174 HIS A CA 1
ATOM 1273 C C . HIS A 1 174 ? 6.934 12.273 -9.408 1.00 89.44 174 HIS A C 1
ATOM 1275 O O . HIS A 1 174 ? 6.569 13.232 -8.733 1.00 89.44 174 HIS A O 1
ATOM 1281 N N . ALA A 1 175 ? 6.670 11.009 -9.064 1.00 91.19 175 ALA A N 1
ATOM 1282 C CA . ALA A 1 175 ? 5.933 10.646 -7.856 1.00 91.19 175 ALA A CA 1
ATOM 1283 C C . ALA A 1 175 ? 6.810 10.634 -6.598 1.00 91.19 175 ALA A C 1
ATOM 1285 O O . ALA A 1 175 ? 6.338 11.019 -5.526 1.00 91.19 175 ALA A O 1
ATOM 1286 N N . ILE A 1 176 ? 8.067 10.194 -6.723 1.00 94.88 176 ILE A N 1
ATOM 1287 C CA . ILE A 1 176 ? 8.940 9.898 -5.574 1.00 94.88 176 ILE A CA 1
ATOM 1288 C C . ILE A 1 176 ? 10.143 10.841 -5.428 1.00 94.88 176 ILE A C 1
ATOM 1290 O O . ILE A 1 176 ? 10.863 10.749 -4.438 1.00 94.88 176 ILE A O 1
ATOM 1294 N N . GLY A 1 177 ? 10.336 11.774 -6.363 1.00 94.12 177 GLY A N 1
ATOM 1295 C CA . GLY A 1 177 ? 11.497 12.665 -6.444 1.00 94.12 177 GLY A CA 1
ATOM 1296 C C . GLY A 1 177 ? 12.632 12.070 -7.284 1.00 94.12 177 GLY A C 1
ATOM 1297 O O . GLY A 1 177 ? 12.748 10.852 -7.412 1.00 94.12 177 GLY A O 1
ATOM 1298 N N . LYS A 1 178 ? 13.488 12.931 -7.853 1.00 93.81 178 LYS A N 1
ATOM 1299 C CA . LYS A 1 178 ? 14.649 12.501 -8.664 1.00 93.81 178 LYS A CA 1
ATOM 1300 C C . LYS A 1 178 ? 15.865 12.120 -7.825 1.00 93.81 178 LYS A C 1
ATOM 1302 O O . LYS A 1 178 ? 16.860 11.604 -8.332 1.00 93.81 178 LYS A O 1
ATOM 1307 N N . SER A 1 179 ? 15.821 12.443 -6.541 1.00 94.69 179 SER A N 1
ATOM 1308 C CA . SER A 1 179 ? 16.953 12.340 -5.636 1.00 94.69 179 SER A CA 1
ATOM 1309 C C . SER A 1 179 ? 16.487 12.226 -4.178 1.00 94.69 179 SER A C 1
ATOM 1311 O O . SER A 1 179 ? 15.373 12.655 -3.848 1.00 94.69 179 SER A O 1
ATOM 1313 N N . PRO A 1 180 ? 17.337 11.722 -3.262 1.00 92.56 180 PRO A N 1
ATOM 1314 C CA . PRO A 1 180 ? 16.958 11.571 -1.858 1.00 92.56 180 PRO A CA 1
ATOM 1315 C C . PRO A 1 180 ? 16.517 12.875 -1.179 1.00 92.56 180 PRO A C 1
ATOM 1317 O O . PRO A 1 180 ? 15.638 12.866 -0.323 1.00 92.56 180 PRO A O 1
ATOM 1320 N N . HIS A 1 181 ? 17.075 14.022 -1.582 1.00 92.00 181 HIS A N 1
ATOM 1321 C CA . HIS A 1 181 ? 16.680 15.320 -1.026 1.00 92.00 181 HIS A CA 1
ATOM 1322 C C . HIS A 1 181 ? 15.300 15.789 -1.520 1.00 92.00 181 HIS A C 1
ATOM 1324 O O . HIS A 1 181 ? 14.623 16.551 -0.830 1.00 92.00 181 HIS A O 1
ATOM 1330 N N . GLU A 1 182 ? 14.855 15.306 -2.682 1.00 94.88 182 GLU A N 1
ATOM 1331 C CA . GLU A 1 182 ? 13.520 15.560 -3.232 1.00 94.88 182 GLU A CA 1
ATOM 1332 C C . GLU A 1 182 ? 12.444 14.621 -2.666 1.00 94.88 182 GLU A C 1
ATOM 1334 O O . GLU A 1 182 ? 11.260 14.842 -2.916 1.00 94.88 182 GLU A O 1
ATOM 1339 N N . ALA A 1 183 ? 12.809 13.621 -1.855 1.00 93.31 183 ALA A N 1
ATOM 1340 C CA . ALA A 1 183 ? 11.844 12.701 -1.253 1.00 93.31 183 ALA A CA 1
ATOM 1341 C C . ALA A 1 183 ? 10.847 13.420 -0.325 1.00 93.31 183 ALA A C 1
ATOM 1343 O O . ALA A 1 183 ? 9.650 13.160 -0.368 1.00 93.31 183 ALA A O 1
ATOM 1344 N N . HIS A 1 184 ? 11.297 14.387 0.480 1.00 93.56 184 HIS A N 1
ATOM 1345 C CA . HIS A 1 184 ? 10.414 15.149 1.375 1.00 93.56 184 HIS A CA 1
ATOM 1346 C C . HIS A 1 184 ? 9.306 15.945 0.661 1.00 93.56 184 HIS A C 1
ATOM 1348 O O . HIS A 1 184 ? 8.153 15.899 1.112 1.00 93.56 184 HIS A O 1
ATOM 1354 N N . PRO A 1 185 ? 9.609 16.719 -0.398 1.00 95.06 185 PRO A N 1
ATOM 1355 C CA . PRO A 1 185 ? 8.591 17.442 -1.152 1.00 95.06 185 PRO A CA 1
ATOM 1356 C C . PRO A 1 185 ? 7.853 16.591 -2.197 1.00 95.06 185 PRO A C 1
ATOM 1358 O O . PRO A 1 185 ? 6.937 17.124 -2.821 1.00 95.06 185 PRO A O 1
ATOM 1361 N N . CYS A 1 186 ? 8.207 15.316 -2.406 1.00 95.12 186 CYS A N 1
ATOM 1362 C CA . CYS A 1 186 ? 7.598 14.521 -3.474 1.00 95.12 186 CYS A CA 1
ATOM 1363 C C . CYS A 1 186 ? 6.083 14.296 -3.269 1.00 95.12 186 CYS A C 1
ATOM 1365 O O . CYS A 1 186 ? 5.612 14.250 -2.122 1.00 95.12 186 CYS A O 1
ATOM 1367 N N . PRO A 1 187 ? 5.309 14.119 -4.360 1.00 94.50 187 PRO A N 1
ATOM 1368 C CA . PRO A 1 187 ? 3.868 13.885 -4.290 1.00 94.50 187 PRO A CA 1
ATOM 1369 C C . PRO A 1 187 ? 3.451 12.762 -3.338 1.00 94.50 187 PRO A C 1
ATOM 1371 O O . PRO A 1 187 ? 2.529 12.966 -2.551 1.00 94.50 187 PRO A O 1
ATOM 1374 N N . VAL A 1 188 ? 4.151 11.619 -3.335 1.00 95.31 188 VAL A N 1
ATOM 1375 C CA . VAL A 1 188 ? 3.823 10.487 -2.448 1.00 95.31 188 VAL A CA 1
ATOM 1376 C C . VAL A 1 188 ? 3.836 10.916 -0.979 1.00 95.31 188 VAL A C 1
ATOM 1378 O O . VAL A 1 188 ? 2.873 10.658 -0.255 1.00 95.31 188 VAL A O 1
ATOM 1381 N N . VAL A 1 189 ? 4.885 11.611 -0.532 1.00 96.75 189 VAL A N 1
ATOM 1382 C CA . VAL A 1 189 ? 5.016 12.054 0.867 1.00 96.75 189 VAL A CA 1
ATOM 1383 C C . VAL A 1 189 ? 3.996 13.138 1.211 1.00 96.75 189 VAL A C 1
ATOM 1385 O O . VAL A 1 189 ? 3.417 13.112 2.298 1.00 96.75 189 VAL A O 1
ATOM 1388 N N . GLN A 1 190 ? 3.740 14.084 0.303 1.00 95.94 190 GLN A N 1
ATOM 1389 C CA . GLN A 1 190 ? 2.727 15.122 0.527 1.00 95.94 190 GLN A CA 1
ATOM 1390 C C . GLN A 1 190 ? 1.318 14.526 0.622 1.00 95.94 190 GLN A C 1
ATOM 1392 O O . GLN A 1 190 ? 0.560 14.880 1.524 1.00 95.94 190 GLN A O 1
ATOM 1397 N N . ASN A 1 191 ? 0.996 13.546 -0.221 1.00 95.50 191 ASN A N 1
ATOM 1398 C CA . ASN A 1 191 ? -0.292 12.866 -0.168 1.00 95.50 191 ASN A CA 1
ATOM 1399 C C . ASN A 1 191 ? -0.450 12.032 1.105 1.00 95.50 191 ASN A C 1
ATOM 1401 O O . ASN A 1 191 ? -1.526 12.041 1.688 1.00 95.50 191 ASN A O 1
ATOM 1405 N N . HIS A 1 192 ? 0.606 11.387 1.611 1.00 96.69 192 HIS A N 1
ATOM 1406 C CA . HIS A 1 192 ? 0.546 10.701 2.910 1.00 96.69 192 HIS A CA 1
ATOM 1407 C C . HIS A 1 192 ? 0.276 11.661 4.079 1.00 96.69 192 HIS A C 1
ATOM 1409 O O . HIS A 1 192 ? -0.474 11.313 4.992 1.00 96.69 192 HIS A O 1
ATOM 1415 N N . LYS A 1 193 ? 0.821 12.888 4.046 1.00 96.12 193 LYS A N 1
ATOM 1416 C CA . LYS A 1 193 ? 0.479 13.931 5.033 1.00 96.12 193 LYS A CA 1
ATOM 1417 C C . LYS A 1 193 ? -1.003 14.285 4.976 1.00 96.12 193 LYS A C 1
ATOM 1419 O O . LYS A 1 193 ? -1.636 14.390 6.024 1.00 96.12 193 LYS A O 1
ATOM 1424 N N . GLN A 1 194 ? -1.551 14.440 3.772 1.00 95.88 194 GLN A N 1
ATOM 1425 C CA . GLN A 1 194 ? -2.968 14.747 3.607 1.00 95.88 194 GLN A CA 1
ATOM 1426 C C . GLN A 1 194 ? -3.863 13.569 4.018 1.00 95.88 194 GLN A C 1
ATOM 1428 O O . GLN A 1 194 ? -4.837 13.782 4.727 1.00 95.88 194 GLN A O 1
ATOM 1433 N N . ILE A 1 195 ? -3.490 12.327 3.688 1.00 95.88 195 ILE A N 1
ATOM 1434 C CA . ILE A 1 195 ? -4.181 11.110 4.152 1.00 95.88 195 ILE A CA 1
ATOM 1435 C C . ILE A 1 195 ? -4.234 11.067 5.682 1.00 95.88 195 ILE A C 1
ATOM 1437 O O . ILE A 1 195 ? -5.280 10.763 6.252 1.00 95.88 195 ILE A O 1
ATOM 1441 N N . LEU A 1 196 ? -3.128 11.397 6.359 1.00 96.12 196 LEU A N 1
ATOM 1442 C CA . LEU A 1 196 ? -3.093 11.454 7.821 1.00 96.12 196 LEU A CA 1
ATOM 1443 C C . LEU A 1 196 ? -4.035 12.534 8.373 1.00 96.12 196 LEU A C 1
ATOM 1445 O O . LEU A 1 196 ? -4.750 12.283 9.340 1.00 96.12 196 LEU A O 1
ATOM 1449 N N . ALA A 1 197 ? -4.054 13.718 7.755 1.00 95.44 197 ALA A N 1
ATOM 1450 C CA . ALA A 1 197 ? -4.956 14.802 8.140 1.00 95.44 197 ALA A CA 1
ATOM 1451 C C . ALA A 1 197 ? -6.433 14.422 7.935 1.00 95.44 197 ALA A C 1
ATOM 1453 O O . ALA A 1 197 ? -7.266 14.684 8.804 1.00 95.44 197 ALA A O 1
ATOM 1454 N N . ASP A 1 198 ? -6.751 13.752 6.828 1.00 94.62 198 ASP A N 1
ATOM 1455 C CA . ASP A 1 198 ? -8.100 13.280 6.528 1.00 94.62 198 ASP A CA 1
ATOM 1456 C C . ASP A 1 198 ? -8.538 12.200 7.527 1.00 94.62 198 ASP A C 1
ATOM 1458 O O . ASP A 1 198 ? -9.627 12.295 8.091 1.00 94.62 198 ASP A O 1
ATOM 1462 N N . LEU A 1 199 ? -7.683 11.218 7.829 1.00 94.69 199 LEU A N 1
ATOM 1463 C CA . LEU A 1 199 ? -7.948 10.201 8.855 1.00 94.69 199 LEU A CA 1
ATOM 1464 C C . LEU A 1 199 ? -8.172 10.826 10.241 1.00 94.69 199 LEU A C 1
ATOM 1466 O O . LEU A 1 199 ? -9.119 10.447 10.934 1.00 94.69 199 LEU A O 1
ATOM 1470 N N . ALA A 1 200 ? -7.376 11.834 10.610 1.00 94.19 200 ALA A N 1
ATOM 1471 C CA . ALA A 1 200 ? -7.575 12.589 11.844 1.00 94.19 200 ALA A CA 1
ATOM 1472 C C . ALA A 1 200 ? -8.924 13.327 11.859 1.00 94.19 200 ALA A C 1
ATOM 1474 O O . AL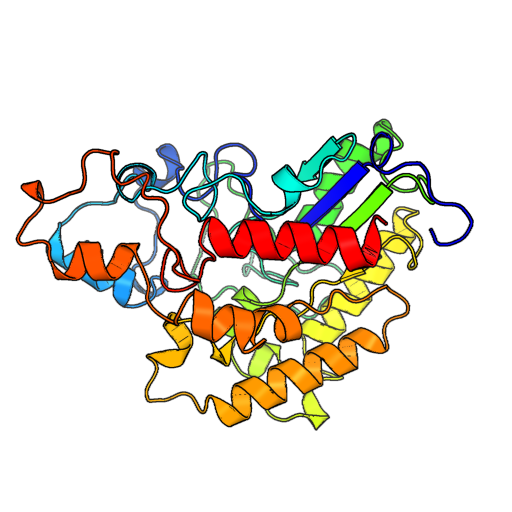A A 1 200 ? -9.611 13.334 12.881 1.00 94.19 200 ALA A O 1
ATOM 1475 N N . SER A 1 201 ? -9.357 13.887 10.723 1.00 92.19 201 SER A N 1
ATOM 1476 C CA . SER A 1 201 ? -10.679 14.522 10.598 1.00 92.19 201 SER A CA 1
ATOM 1477 C C . SER A 1 201 ? -11.842 13.530 10.761 1.00 92.19 201 SER A C 1
ATOM 1479 O O . SER A 1 201 ? -12.919 13.908 11.220 1.00 92.19 201 SER A O 1
ATOM 1481 N N . LEU A 1 202 ? -11.602 12.250 10.459 1.00 91.19 202 LEU A N 1
ATOM 1482 C CA . LEU A 1 202 ? -12.528 11.136 10.684 1.00 91.19 202 LEU A CA 1
ATOM 1483 C C . LEU A 1 202 ? -12.437 10.552 12.107 1.00 91.19 202 LEU A C 1
ATOM 1485 O O . LEU A 1 202 ? -13.066 9.536 12.399 1.00 91.19 202 LEU A O 1
ATOM 1489 N N . GLY A 1 203 ? -11.661 11.179 12.995 1.00 91.00 203 GLY A N 1
ATOM 1490 C CA . GLY A 1 203 ? -11.501 10.773 14.390 1.00 91.00 203 GLY A CA 1
ATOM 1491 C C . GLY A 1 203 ? -10.496 9.644 14.618 1.00 91.00 203 GLY A C 1
ATOM 1492 O O . GLY A 1 203 ? -10.434 9.122 15.728 1.00 91.00 203 GLY A O 1
ATOM 1493 N N . VAL A 1 204 ? -9.714 9.251 13.606 1.00 92.94 204 VAL A N 1
ATOM 1494 C CA . VAL A 1 204 ? -8.658 8.238 13.747 1.00 92.94 204 VAL A CA 1
ATOM 1495 C C . VAL A 1 204 ? -7.376 8.924 14.232 1.00 92.94 204 VAL A C 1
ATOM 1497 O O . VAL A 1 204 ? -6.812 9.733 13.491 1.00 92.94 204 VAL A O 1
ATOM 1500 N N . PRO A 1 205 ? -6.899 8.648 15.458 1.00 92.19 205 PRO A N 1
ATOM 1501 C CA . PRO A 1 205 ? -5.697 9.295 15.963 1.00 92.19 205 PRO A CA 1
ATOM 1502 C C . PRO A 1 205 ? -4.437 8.741 15.260 1.00 92.19 205 PRO A C 1
ATOM 1504 O O . PRO A 1 205 ? -4.441 7.578 14.847 1.00 92.19 205 PRO A O 1
ATOM 1507 N N . PRO A 1 206 ? -3.355 9.534 15.102 1.00 92.81 206 PRO A N 1
ATOM 1508 C CA . PRO A 1 206 ? -2.165 9.130 14.344 1.00 92.81 206 PRO A CA 1
ATOM 1509 C C . PRO A 1 206 ? -1.523 7.817 14.804 1.00 92.81 206 PRO A C 1
ATOM 1511 O O . PRO A 1 206 ? -1.041 7.050 13.975 1.00 92.81 206 PRO A O 1
ATOM 1514 N N . GLU A 1 207 ? -1.549 7.519 16.103 1.00 92.69 207 GLU A N 1
ATOM 1515 C CA . GLU A 1 207 ? -1.031 6.271 16.665 1.00 92.69 207 GLU A CA 1
ATOM 1516 C C . GLU A 1 207 ? -1.783 5.022 16.180 1.00 92.69 207 GLU A C 1
ATOM 1518 O O . GLU A 1 207 ? -1.210 3.931 16.165 1.00 92.69 207 GLU A O 1
ATOM 1523 N N . ASP A 1 208 ? -3.035 5.171 15.745 1.00 94.38 208 ASP A N 1
ATOM 1524 C CA . ASP A 1 208 ? -3.867 4.101 15.190 1.00 94.38 208 ASP A CA 1
ATOM 1525 C C . ASP A 1 208 ? -3.849 4.075 13.651 1.00 94.38 208 ASP A C 1
ATOM 1527 O O . ASP A 1 208 ? -4.614 3.342 13.019 1.00 94.38 208 ASP A O 1
ATOM 1531 N N . VAL A 1 209 ? -2.937 4.832 13.034 1.00 96.38 209 VAL A N 1
ATOM 1532 C CA . VAL A 1 209 ? -2.642 4.774 11.601 1.00 96.38 209 VAL A CA 1
ATOM 1533 C C . VAL A 1 209 ? -1.310 4.065 11.387 1.00 96.38 209 VAL A C 1
ATOM 1535 O O . VAL A 1 209 ? -0.295 4.442 11.955 1.00 96.38 209 VAL A O 1
ATOM 1538 N N . VAL A 1 210 ? -1.281 3.050 10.531 1.00 97.25 210 VAL A N 1
ATOM 1539 C CA . VAL A 1 210 ? -0.045 2.393 10.105 1.00 97.25 210 VAL A CA 1
ATOM 1540 C C . VAL A 1 210 ? 0.181 2.688 8.634 1.00 97.25 210 VAL A C 1
ATOM 1542 O O . VAL A 1 210 ? -0.599 2.272 7.777 1.00 97.25 210 VAL A O 1
ATOM 1545 N N . PHE A 1 211 ? 1.280 3.366 8.321 1.00 97.56 211 PHE A N 1
ATOM 1546 C CA . PHE A 1 211 ? 1.732 3.472 6.942 1.00 97.56 211 PHE A CA 1
ATOM 1547 C C . PHE A 1 211 ? 2.590 2.254 6.591 1.00 97.56 211 PHE A C 1
ATOM 1549 O O . PHE A 1 211 ? 3.514 1.907 7.329 1.00 97.56 211 PHE A O 1
ATOM 1556 N N . ALA A 1 212 ? 2.334 1.640 5.432 1.00 95.94 212 ALA A N 1
ATOM 1557 C CA . ALA A 1 212 ? 3.198 0.603 4.858 1.00 95.94 212 ALA A CA 1
ATOM 1558 C C . ALA A 1 212 ? 4.333 1.186 4.013 1.00 95.94 212 ALA A C 1
ATOM 1560 O O . ALA A 1 212 ? 5.443 0.663 4.028 1.00 95.94 212 ALA A O 1
ATOM 1561 N N . GLY A 1 213 ? 4.110 2.371 3.429 1.00 93.38 213 GLY A N 1
ATOM 1562 C CA . GLY A 1 213 ? 5.126 3.129 2.690 1.00 93.38 213 GLY A CA 1
ATOM 1563 C C . GLY A 1 213 ? 5.426 2.472 1.356 1.00 93.38 213 GLY A C 1
ATOM 1564 O O . GLY A 1 213 ? 4.630 1.664 0.878 1.00 93.38 213 GLY A O 1
ATOM 1565 N N . LEU A 1 214 ? 6.568 2.809 0.764 1.00 96.19 214 LEU A N 1
ATOM 1566 C CA . LEU A 1 214 ? 6.993 2.140 -0.455 1.00 96.19 214 LEU A CA 1
ATOM 1567 C C . LEU A 1 214 ? 7.577 0.762 -0.106 1.00 96.19 214 LEU A C 1
ATOM 1569 O O . LEU A 1 214 ? 8.471 0.681 0.746 1.00 96.19 214 LEU A O 1
ATOM 1573 N N . PRO A 1 215 ? 7.105 -0.321 -0.749 1.00 95.00 215 PRO A N 1
ATOM 1574 C CA . PRO A 1 215 ? 7.786 -1.607 -0.685 1.00 95.00 215 PRO A CA 1
ATOM 1575 C C . PRO A 1 215 ? 9.151 -1.509 -1.388 1.00 95.00 215 PRO A C 1
ATOM 1577 O O . PRO A 1 215 ? 9.473 -0.490 -1.997 1.00 95.00 215 PRO A O 1
ATOM 1580 N N . ALA A 1 216 ? 9.961 -2.567 -1.321 1.00 94.62 216 ALA A N 1
ATOM 1581 C CA . ALA A 1 216 ? 11.236 -2.637 -2.039 1.00 94.62 216 ALA A CA 1
ATOM 1582 C C . ALA A 1 216 ? 10.995 -2.758 -3.559 1.00 94.62 216 ALA A C 1
ATOM 1584 O O . ALA A 1 216 ? 11.009 -3.856 -4.120 1.00 94.62 216 ALA A O 1
ATOM 1585 N N . LEU A 1 217 ? 10.695 -1.629 -4.211 1.00 92.88 217 LEU A N 1
ATOM 1586 C CA . LEU A 1 217 ? 10.333 -1.549 -5.629 1.00 92.88 217 LEU A CA 1
ATOM 1587 C C . LEU A 1 217 ? 11.448 -2.111 -6.515 1.00 92.88 217 LEU A C 1
ATOM 1589 O O . LEU A 1 217 ? 11.182 -2.827 -7.468 1.00 92.88 217 LEU A O 1
ATOM 1593 N N . GLU A 1 218 ? 12.708 -1.875 -6.167 1.00 91.81 218 GLU A N 1
ATOM 1594 C CA . GLU A 1 218 ? 13.868 -2.395 -6.892 1.00 91.81 218 GLU A CA 1
ATOM 1595 C C . GLU A 1 218 ? 13.952 -3.930 -6.936 1.00 91.81 218 GLU A C 1
ATOM 1597 O O . GLU A 1 218 ? 14.732 -4.469 -7.715 1.00 91.81 218 GLU A O 1
ATOM 1602 N N . LEU A 1 219 ? 13.166 -4.635 -6.113 1.00 89.25 219 LEU A N 1
ATOM 1603 C CA . LEU A 1 219 ? 13.069 -6.096 -6.110 1.00 89.25 219 LEU A CA 1
ATOM 1604 C C . LEU A 1 219 ? 11.860 -6.617 -6.895 1.00 89.25 219 LEU A C 1
ATOM 1606 O O . LEU A 1 219 ? 11.757 -7.829 -7.101 1.00 89.25 219 LEU A O 1
ATOM 1610 N N . MET A 1 220 ? 10.946 -5.738 -7.320 1.00 86.94 220 MET A N 1
ATOM 1611 C CA . MET A 1 220 ? 9.802 -6.128 -8.143 1.00 86.94 220 MET A CA 1
ATOM 1612 C C . MET A 1 220 ? 10.289 -6.537 -9.534 1.00 86.94 220 MET A C 1
ATOM 1614 O O . MET A 1 220 ? 10.989 -5.760 -10.191 1.00 86.94 220 MET A O 1
ATOM 1618 N N . PRO A 1 221 ? 9.905 -7.721 -10.031 1.00 82.31 221 PRO A N 1
ATOM 1619 C CA . PRO A 1 221 ? 10.388 -8.221 -11.309 1.00 82.31 221 PRO A CA 1
ATOM 1620 C C . PRO A 1 221 ? 10.122 -7.284 -12.496 1.00 82.31 221 PRO A C 1
ATOM 1622 O O . PRO A 1 221 ? 10.977 -7.185 -13.375 1.00 82.31 221 PRO A O 1
ATOM 1625 N N . CYS A 1 222 ? 9.004 -6.547 -12.509 1.00 77.94 222 CYS A N 1
ATOM 1626 C CA . CYS A 1 222 ? 8.719 -5.548 -13.547 1.00 77.94 222 CYS A CA 1
ATOM 1627 C C . CYS A 1 222 ? 9.773 -4.428 -13.610 1.00 77.94 222 CYS A C 1
ATOM 1629 O O . CYS A 1 222 ? 10.036 -3.898 -14.686 1.00 77.94 222 CYS A O 1
ATOM 1631 N N . PHE A 1 223 ? 10.393 -4.075 -12.482 1.00 84.19 223 PHE A N 1
ATOM 1632 C CA . PHE A 1 223 ? 11.442 -3.060 -12.405 1.00 84.19 223 PHE A CA 1
ATOM 1633 C C . PHE A 1 223 ? 12.829 -3.677 -12.588 1.00 84.19 223 PHE A C 1
ATOM 1635 O O . PHE A 1 223 ? 13.637 -3.119 -13.319 1.00 84.19 223 PHE A O 1
ATOM 1642 N N . VAL A 1 224 ? 13.083 -4.868 -12.035 1.00 84.06 224 VAL A N 1
ATOM 1643 C CA . VAL A 1 224 ? 14.356 -5.596 -12.212 1.00 84.06 224 VAL A CA 1
ATOM 1644 C C . VAL A 1 224 ? 14.652 -5.892 -13.684 1.00 84.06 224 VAL A C 1
ATOM 1646 O O . VAL A 1 224 ? 15.805 -5.850 -14.109 1.00 84.06 224 VAL A O 1
ATOM 1649 N N . LYS A 1 225 ? 13.621 -6.196 -14.480 1.00 78.75 225 LYS A N 1
ATOM 1650 C CA . LYS A 1 225 ? 13.769 -6.506 -15.911 1.00 78.75 225 LYS A CA 1
ATOM 1651 C C . LYS A 1 225 ? 13.994 -5.269 -16.788 1.00 78.75 225 LYS A C 1
ATOM 1653 O O . LYS A 1 225 ? 14.359 -5.419 -17.955 1.00 78.75 225 LYS A O 1
ATOM 1658 N N . ARG A 1 226 ? 13.778 -4.056 -16.268 1.00 78.00 226 ARG A N 1
ATOM 1659 C CA . ARG A 1 226 ? 13.957 -2.817 -17.032 1.00 78.00 226 ARG A CA 1
ATOM 1660 C C . ARG A 1 226 ? 15.433 -2.486 -17.187 1.00 78.00 226 ARG A C 1
ATOM 1662 O O . ARG A 1 226 ? 16.134 -2.246 -16.214 1.00 78.00 226 ARG A O 1
ATOM 1669 N N . GLN A 1 227 ? 15.892 -2.423 -18.434 1.00 79.88 227 GLN A N 1
ATOM 1670 C CA . GLN A 1 227 ? 17.280 -2.067 -18.752 1.00 79.88 227 GLN A CA 1
ATOM 1671 C C . GLN A 1 227 ? 17.567 -0.569 -18.582 1.00 79.88 227 GLN A C 1
ATOM 1673 O O . GLN A 1 227 ? 18.722 -0.175 -18.457 1.00 79.88 227 GLN A O 1
ATOM 1678 N N . ASP A 1 228 ? 16.525 0.262 -18.610 1.00 84.44 228 ASP A N 1
ATOM 1679 C CA . ASP A 1 228 ? 16.607 1.720 -18.537 1.00 84.44 228 ASP A CA 1
ATOM 1680 C C . ASP A 1 228 ? 16.526 2.267 -17.103 1.00 84.44 228 ASP A C 1
ATOM 1682 O O . ASP A 1 228 ? 16.615 3.477 -16.905 1.00 84.44 228 ASP A O 1
ATOM 1686 N N . LEU A 1 229 ? 16.352 1.393 -16.108 1.00 87.56 229 LEU A N 1
ATOM 1687 C CA . LEU A 1 229 ? 16.135 1.769 -14.718 1.00 87.56 229 LEU A CA 1
ATOM 1688 C C . LEU A 1 229 ? 17.370 1.471 -13.860 1.00 87.56 229 LEU A C 1
ATOM 1690 O O . LEU A 1 229 ? 17.822 0.331 -13.766 1.00 87.56 229 LEU A O 1
ATOM 1694 N N . ASP A 1 230 ? 17.888 2.491 -13.175 1.00 94.00 230 ASP A N 1
ATOM 1695 C CA . ASP A 1 230 ? 18.927 2.313 -12.160 1.00 94.00 230 ASP A CA 1
ATOM 1696 C C . ASP A 1 230 ? 18.302 1.786 -10.856 1.00 94.00 230 ASP A C 1
ATOM 1698 O O . ASP A 1 230 ? 17.667 2.519 -10.094 1.00 94.00 230 ASP A O 1
ATOM 1702 N N . LEU A 1 231 ? 18.488 0.489 -10.596 1.00 91.81 231 LEU A N 1
ATOM 1703 C CA . LEU A 1 231 ? 17.966 -0.186 -9.403 1.00 91.81 231 LEU A CA 1
ATOM 1704 C C . LEU A 1 231 ? 18.635 0.282 -8.104 1.00 91.81 231 LEU A C 1
ATOM 1706 O O . LEU A 1 231 ? 18.009 0.243 -7.046 1.00 91.81 231 LEU A O 1
ATOM 1710 N N . SER A 1 232 ? 19.890 0.739 -8.169 1.00 94.75 232 SER A N 1
ATOM 1711 C CA . SER A 1 232 ? 20.595 1.248 -6.986 1.00 94.75 232 SER A CA 1
ATOM 1712 C C . SER A 1 232 ? 20.049 2.618 -6.601 1.00 94.75 232 SER A C 1
ATOM 1714 O O . SER A 1 232 ? 19.787 2.876 -5.425 1.00 94.75 232 SER A O 1
ATOM 1716 N N . TRP A 1 233 ? 19.807 3.468 -7.604 1.00 95.75 233 TRP A N 1
ATOM 1717 C CA . TRP A 1 233 ? 19.075 4.717 -7.424 1.00 95.75 233 TRP A CA 1
ATOM 1718 C C . TRP A 1 233 ? 17.667 4.464 -6.867 1.00 95.75 233 TRP A C 1
ATOM 1720 O O . TRP A 1 233 ? 17.298 5.084 -5.870 1.00 95.75 233 TRP A O 1
ATOM 1730 N N . LEU A 1 234 ? 16.907 3.520 -7.438 1.00 95.81 234 LEU A N 1
ATOM 1731 C CA . LEU A 1 234 ? 15.544 3.229 -6.982 1.00 95.81 234 LEU A CA 1
ATOM 1732 C C . LEU A 1 234 ? 15.523 2.755 -5.524 1.00 95.81 234 LEU A C 1
ATOM 1734 O O . LEU A 1 234 ? 14.724 3.259 -4.738 1.00 95.81 234 LEU A O 1
ATOM 1738 N N . SER A 1 235 ? 16.438 1.859 -5.141 1.00 95.88 235 SER A N 1
ATOM 1739 C CA . SER A 1 235 ? 16.584 1.415 -3.749 1.00 95.88 235 SER A CA 1
ATOM 1740 C C . SER A 1 235 ? 16.810 2.592 -2.799 1.00 95.88 235 SER A C 1
ATOM 1742 O O . SER A 1 235 ? 16.139 2.697 -1.771 1.00 95.88 235 SER A O 1
ATOM 1744 N N . ALA A 1 236 ? 17.732 3.496 -3.151 1.00 96.56 236 ALA A N 1
ATOM 1745 C CA . ALA A 1 236 ? 18.036 4.677 -2.347 1.00 96.56 236 ALA A CA 1
ATOM 1746 C C . ALA A 1 236 ? 16.850 5.653 -2.279 1.00 96.56 236 ALA A C 1
ATOM 1748 O O . ALA A 1 236 ? 16.619 6.277 -1.241 1.00 96.56 236 ALA A O 1
ATOM 1749 N N . GLN A 1 237 ? 16.073 5.775 -3.359 1.00 97.50 237 GLN A N 1
ATOM 1750 C CA . GLN A 1 237 ? 14.895 6.635 -3.390 1.00 97.50 237 GLN A CA 1
ATOM 1751 C C . GLN A 1 237 ? 13.744 6.066 -2.551 1.00 97.50 237 GLN A C 1
ATOM 1753 O O . GLN A 1 237 ? 13.086 6.821 -1.834 1.00 97.50 237 GLN A O 1
ATOM 1758 N N . VAL A 1 238 ? 13.534 4.744 -2.573 1.00 97.31 238 VAL A N 1
ATOM 1759 C CA . VAL A 1 238 ? 12.593 4.049 -1.676 1.00 97.31 238 VAL A CA 1
ATOM 1760 C C . VAL A 1 238 ? 12.949 4.324 -0.214 1.00 97.31 238 VAL A C 1
ATOM 1762 O O . VAL A 1 238 ? 12.064 4.664 0.572 1.00 97.31 238 VAL A O 1
ATOM 1765 N N . ASP A 1 239 ? 14.234 4.248 0.145 1.00 97.44 239 ASP A N 1
ATOM 1766 C CA . ASP A 1 239 ? 14.700 4.542 1.506 1.00 97.44 239 ASP A CA 1
ATOM 1767 C C . ASP A 1 239 ? 14.456 5.996 1.897 1.00 97.44 239 ASP A C 1
ATOM 1769 O O . ASP A 1 239 ? 13.919 6.265 2.970 1.00 97.44 239 ASP A O 1
ATOM 1773 N N . ALA A 1 240 ? 14.778 6.936 1.009 1.00 97.88 240 ALA A N 1
ATOM 1774 C CA . ALA A 1 240 ? 14.572 8.356 1.261 1.00 97.88 240 ALA A CA 1
ATOM 1775 C C . ALA A 1 240 ? 13.085 8.704 1.452 1.00 97.88 240 ALA A C 1
ATOM 1777 O O . ALA A 1 240 ? 12.735 9.462 2.359 1.00 97.88 240 ALA A O 1
ATOM 1778 N N . VAL A 1 241 ? 12.193 8.130 0.635 1.00 97.88 241 VAL A N 1
ATOM 1779 C CA . VAL A 1 241 ? 10.742 8.311 0.791 1.00 97.88 241 VAL A CA 1
ATOM 1780 C C . VAL A 1 241 ? 10.257 7.687 2.094 1.00 97.88 241 VAL A C 1
ATOM 1782 O O . VAL A 1 241 ? 9.541 8.345 2.847 1.00 97.88 241 VAL A O 1
ATOM 1785 N N . ASN A 1 242 ? 10.661 6.456 2.406 1.00 97.56 242 ASN A N 1
ATOM 1786 C CA . ASN A 1 242 ? 10.247 5.794 3.642 1.00 97.56 242 ASN A CA 1
ATOM 1787 C C . ASN A 1 242 ? 10.753 6.530 4.893 1.00 97.56 242 ASN A C 1
ATOM 1789 O O . ASN A 1 242 ? 9.982 6.704 5.835 1.00 97.56 242 ASN A O 1
ATOM 1793 N N . GLN A 1 243 ? 11.980 7.055 4.875 1.00 96.62 243 GLN A N 1
ATOM 1794 C CA . GLN A 1 243 ? 12.517 7.907 5.939 1.00 96.62 243 GLN A CA 1
ATOM 1795 C C . GLN A 1 243 ? 11.741 9.228 6.063 1.00 96.62 243 GLN A C 1
ATOM 1797 O O . GLN A 1 243 ? 11.491 9.715 7.166 1.00 96.62 243 GLN A O 1
ATOM 1802 N N . ALA A 1 244 ? 11.313 9.820 4.945 1.00 96.56 244 ALA A N 1
ATOM 1803 C CA . ALA A 1 244 ? 10.458 11.001 4.975 1.00 96.56 244 ALA A CA 1
ATOM 1804 C C . ALA A 1 244 ? 9.065 10.696 5.556 1.00 96.56 244 ALA A C 1
ATOM 1806 O O . ALA A 1 244 ? 8.503 11.536 6.263 1.00 96.56 244 ALA A O 1
ATOM 1807 N N . LEU A 1 245 ? 8.525 9.498 5.303 1.00 95.94 245 LEU A N 1
ATOM 1808 C CA . LEU A 1 245 ? 7.274 9.021 5.896 1.00 95.94 245 LEU A CA 1
ATOM 1809 C C . LEU A 1 245 ? 7.411 8.697 7.394 1.00 95.94 245 LEU A C 1
ATOM 1811 O O . LEU A 1 245 ? 6.443 8.869 8.125 1.00 95.94 245 LEU A O 1
ATOM 1815 N N . GLU A 1 246 ? 8.584 8.277 7.877 1.00 93.94 246 GLU A N 1
ATOM 1816 C CA . GLU A 1 246 ? 8.861 8.070 9.314 1.00 93.94 246 GLU A CA 1
ATOM 1817 C C . GLU A 1 246 ? 8.780 9.350 10.147 1.00 93.94 246 GLU A C 1
ATOM 1819 O O . GLU A 1 246 ? 8.520 9.296 11.346 1.00 93.94 246 GLU A O 1
ATOM 1824 N N . GLN A 1 247 ? 8.974 10.512 9.525 1.00 93.31 247 GLN A N 1
ATOM 1825 C CA . GLN A 1 247 ? 8.802 11.799 10.202 1.00 93.31 247 GLN A CA 1
ATOM 1826 C C . GLN A 1 247 ? 7.326 12.186 10.369 1.00 93.31 247 GLN A C 1
ATOM 1828 O O . GLN A 1 247 ? 7.016 13.165 11.054 1.00 93.31 247 GLN A O 1
ATOM 1833 N N . LEU A 1 248 ? 6.406 11.439 9.750 1.00 90.50 248 LEU A N 1
ATOM 1834 C CA . LEU A 1 248 ? 4.984 11.544 10.046 1.00 90.50 248 LEU A CA 1
ATOM 1835 C C . LEU A 1 248 ? 4.737 10.853 11.389 1.00 90.50 248 LEU A C 1
ATOM 1837 O O . LEU A 1 248 ? 5.273 9.784 11.650 1.00 90.50 248 LEU A O 1
ATOM 1841 N N . GLN A 1 249 ? 3.916 11.444 12.255 1.00 90.31 249 GLN A N 1
ATOM 1842 C CA . GLN A 1 249 ? 3.659 10.951 13.620 1.00 90.31 249 GLN A CA 1
ATOM 1843 C C . GLN A 1 249 ? 2.784 9.677 13.661 1.00 90.31 249 GLN A C 1
ATOM 1845 O O . GLN A 1 249 ? 2.043 9.464 14.615 1.00 90.31 249 GLN A O 1
ATOM 1850 N N . ALA A 1 250 ? 2.843 8.849 12.619 1.00 92.69 250 ALA A N 1
ATOM 1851 C CA . ALA A 1 250 ? 2.110 7.603 12.477 1.00 92.69 250 ALA A CA 1
ATOM 1852 C C . ALA A 1 250 ? 3.096 6.420 12.428 1.00 92.69 250 ALA A C 1
ATOM 1854 O O . ALA A 1 250 ? 4.137 6.521 11.770 1.00 92.69 250 ALA A O 1
ATOM 1855 N N . PRO A 1 251 ? 2.794 5.292 13.094 1.00 95.19 251 PRO A N 1
ATOM 1856 C CA . PRO A 1 251 ? 3.574 4.066 12.985 1.00 95.19 251 PRO A CA 1
ATOM 1857 C C . PRO A 1 251 ? 3.903 3.642 11.544 1.00 95.19 251 PRO A C 1
ATOM 1859 O O . PRO A 1 251 ? 3.096 3.749 10.617 1.00 95.19 251 PRO A O 1
ATOM 1862 N N . ARG A 1 252 ? 5.112 3.101 11.375 1.00 95.12 252 ARG A N 1
ATOM 1863 C CA . ARG A 1 252 ? 5.688 2.699 10.090 1.00 95.12 252 ARG A CA 1
ATOM 1864 C C . ARG A 1 252 ? 5.943 1.206 10.044 1.00 95.12 252 ARG A C 1
ATOM 1866 O O . ARG A 1 252 ? 6.732 0.688 10.830 1.00 95.12 252 ARG A O 1
ATOM 1873 N N . TRP A 1 253 ? 5.320 0.523 9.090 1.00 96.12 253 TRP A N 1
ATOM 1874 C CA . TRP A 1 253 ? 5.626 -0.873 8.804 1.00 96.12 253 TRP A CA 1
ATOM 1875 C C . TRP A 1 253 ? 6.908 -0.975 7.982 1.00 96.12 253 TRP A C 1
ATOM 1877 O O . TRP A 1 253 ? 7.021 -0.417 6.890 1.00 96.12 253 TRP A O 1
ATOM 1887 N N . LYS A 1 254 ? 7.879 -1.720 8.511 1.00 94.50 254 LYS A N 1
ATOM 1888 C CA . LYS A 1 254 ? 9.188 -1.982 7.895 1.00 94.50 254 LYS A CA 1
ATOM 1889 C C . LYS A 1 254 ? 9.108 -3.007 6.751 1.00 94.50 254 LYS A C 1
ATOM 1891 O O . LYS A 1 254 ? 9.827 -4.002 6.736 1.00 94.50 254 LYS A O 1
ATOM 1896 N N . LEU A 1 255 ? 8.202 -2.789 5.796 1.00 93.94 255 LEU A N 1
ATOM 1897 C CA . LEU A 1 255 ? 7.927 -3.733 4.709 1.00 93.94 255 LEU A CA 1
ATOM 1898 C C . LEU A 1 255 ? 9.088 -3.844 3.708 1.00 93.94 255 LEU A C 1
ATOM 1900 O O . LEU A 1 255 ? 9.445 -4.949 3.310 1.00 93.94 255 LEU A O 1
ATOM 1904 N N . ALA A 1 256 ? 9.720 -2.728 3.332 1.00 94.00 256 ALA A N 1
ATOM 1905 C CA . ALA A 1 256 ? 10.891 -2.762 2.453 1.00 94.00 256 ALA A CA 1
ATOM 1906 C C . ALA A 1 256 ? 12.049 -3.573 3.071 1.00 94.00 256 ALA A C 1
ATOM 1908 O O . ALA A 1 256 ? 12.705 -4.344 2.374 1.00 94.00 256 ALA A O 1
ATOM 1909 N N . GLU A 1 257 ? 12.253 -3.467 4.391 1.00 94.06 257 GLU A N 1
ATOM 1910 C CA . GLU A 1 257 ? 13.253 -4.262 5.120 1.00 94.06 257 GLU A CA 1
ATOM 1911 C C . GLU A 1 257 ? 12.915 -5.761 5.090 1.00 94.06 257 GLU A C 1
ATOM 1913 O O . GLU A 1 257 ? 13.802 -6.578 4.840 1.00 94.06 257 GLU A O 1
ATOM 1918 N N . LEU A 1 258 ? 11.639 -6.130 5.282 1.00 92.44 258 LEU A N 1
ATOM 1919 C CA . LEU A 1 258 ? 11.177 -7.517 5.145 1.00 92.44 258 LEU A CA 1
ATOM 1920 C C . LEU A 1 258 ? 11.524 -8.067 3.758 1.00 92.44 258 LEU A C 1
ATOM 1922 O O . LEU A 1 258 ? 12.149 -9.121 3.654 1.00 92.44 258 LEU A O 1
ATOM 1926 N N . MET A 1 259 ? 11.163 -7.336 2.703 1.00 89.94 259 MET A N 1
ATOM 1927 C CA . MET A 1 259 ? 11.365 -7.774 1.320 1.00 89.94 259 MET A CA 1
ATOM 1928 C C . MET A 1 259 ? 12.846 -7.899 0.944 1.00 89.94 259 MET A C 1
ATOM 1930 O O . MET A 1 259 ? 13.210 -8.809 0.204 1.00 89.94 259 MET A O 1
ATOM 1934 N N . ARG A 1 260 ? 13.705 -7.023 1.481 1.00 90.12 260 ARG A N 1
ATOM 1935 C CA . ARG A 1 260 ? 15.164 -7.067 1.280 1.00 90.12 260 ARG A CA 1
ATOM 1936 C C . ARG A 1 260 ? 15.884 -8.077 2.156 1.00 90.12 260 ARG A C 1
ATOM 1938 O O . ARG A 1 260 ? 17.066 -8.330 1.926 1.00 90.12 260 ARG A O 1
ATOM 1945 N N . SER A 1 261 ? 15.235 -8.605 3.192 1.00 85.81 261 SER A N 1
ATOM 1946 C CA . SER A 1 261 ? 15.907 -9.517 4.111 1.00 85.81 261 SER A CA 1
ATOM 1947 C C . SER A 1 261 ? 16.460 -10.718 3.344 1.00 85.81 261 SER A C 1
ATOM 1949 O O . SER A 1 261 ? 15.767 -11.335 2.533 1.00 85.81 261 SER A O 1
ATOM 1951 N N . THR A 1 262 ? 17.724 -11.056 3.601 1.00 60.38 262 THR A N 1
ATOM 1952 C CA . THR A 1 262 ? 18.414 -12.168 2.930 1.00 60.38 262 THR A CA 1
ATOM 1953 C C . THR A 1 262 ? 17.675 -13.481 3.131 1.00 60.38 262 THR A C 1
ATOM 1955 O O . THR A 1 262 ? 17.549 -14.251 2.196 1.00 60.38 262 THR A O 1
ATOM 1958 N N . GLN A 1 263 ? 17.059 -13.691 4.297 1.00 60.88 263 GLN A N 1
ATOM 1959 C CA . GLN A 1 263 ? 16.181 -14.836 4.533 1.00 60.88 263 GLN A CA 1
ATOM 1960 C C . GLN A 1 263 ? 15.002 -14.893 3.549 1.00 60.88 263 GLN A C 1
ATOM 1962 O O . GLN A 1 263 ? 14.642 -15.976 3.104 1.00 60.88 263 GLN A O 1
ATOM 1967 N N . THR A 1 264 ? 14.410 -13.752 3.196 1.00 65.50 264 THR A N 1
ATOM 1968 C CA . THR A 1 264 ? 13.302 -13.683 2.234 1.00 65.50 264 THR A CA 1
ATOM 1969 C C . THR A 1 264 ? 13.805 -13.856 0.802 1.00 65.50 264 THR A C 1
ATOM 1971 O O . THR A 1 264 ? 13.218 -14.614 0.033 1.00 65.50 264 THR A O 1
ATOM 1974 N N . LEU A 1 265 ? 14.923 -13.223 0.443 1.00 68.88 265 LEU A N 1
ATOM 1975 C CA . LEU A 1 265 ? 15.497 -13.337 -0.900 1.00 68.88 265 LEU A CA 1
ATOM 1976 C C . LEU A 1 265 ? 16.067 -14.734 -1.185 1.00 68.88 265 LEU A C 1
ATOM 1978 O O . LEU A 1 265 ? 15.821 -15.273 -2.263 1.00 68.88 265 LEU A O 1
ATOM 1982 N N . ASP A 1 266 ? 16.755 -15.345 -0.220 1.00 62.75 266 ASP A N 1
ATOM 1983 C CA . ASP A 1 266 ? 17.336 -16.688 -0.335 1.00 62.75 266 ASP A CA 1
ATOM 1984 C C . ASP A 1 266 ? 16.258 -17.778 -0.301 1.00 62.75 266 ASP A C 1
ATOM 1986 O O . ASP A 1 266 ? 16.369 -18.778 -1.011 1.00 62.75 266 ASP A O 1
ATOM 1990 N N . ALA A 1 267 ? 15.202 -17.599 0.505 1.00 58.22 267 ALA A N 1
ATOM 1991 C CA . ALA A 1 267 ? 14.115 -18.572 0.581 1.00 58.22 267 ALA A CA 1
ATOM 1992 C C . ALA A 1 267 ? 13.234 -18.565 -0.671 1.00 58.22 267 ALA A C 1
ATOM 1994 O O . ALA A 1 267 ? 12.716 -19.619 -1.043 1.00 58.22 267 ALA A O 1
ATOM 1995 N N . LEU A 1 268 ? 13.050 -17.395 -1.296 1.00 61.78 268 LEU A N 1
ATOM 1996 C CA . LEU A 1 268 ? 12.000 -17.220 -2.290 1.00 61.78 268 LEU A CA 1
ATOM 1997 C C . LEU A 1 268 ? 12.497 -16.900 -3.710 1.00 61.78 268 LEU A C 1
ATOM 1999 O O . LEU A 1 268 ? 11.856 -17.267 -4.695 1.00 61.78 268 LEU A O 1
ATOM 2003 N N . GLY A 1 269 ? 13.659 -16.262 -3.857 1.00 62.47 269 GLY A N 1
ATOM 2004 C CA . GLY A 1 269 ? 14.176 -15.798 -5.147 1.00 62.47 269 GLY A CA 1
ATOM 2005 C C . GLY A 1 269 ? 13.300 -14.732 -5.833 1.00 62.47 269 GLY A C 1
ATOM 2006 O O . GLY A 1 269 ? 12.172 -14.455 -5.434 1.00 62.47 269 GLY A O 1
ATOM 2007 N N . ILE A 1 270 ? 13.812 -14.128 -6.914 1.00 63.00 270 ILE A N 1
ATOM 2008 C CA . ILE A 1 270 ? 13.142 -13.031 -7.659 1.00 63.00 270 ILE A CA 1
ATOM 2009 C C . ILE A 1 270 ? 12.301 -13.572 -8.843 1.00 63.00 270 ILE A C 1
ATOM 2011 O O . ILE A 1 270 ? 11.959 -12.858 -9.780 1.00 63.00 270 ILE A O 1
ATOM 2015 N N . ARG A 1 271 ? 11.982 -14.871 -8.859 1.00 63.47 271 ARG A N 1
ATOM 2016 C CA . ARG A 1 271 ? 11.270 -15.498 -9.987 1.00 63.47 271 ARG A CA 1
ATOM 2017 C C . ARG A 1 271 ? 9.759 -15.256 -9.912 1.00 63.47 271 ARG A C 1
ATOM 2019 O O . ARG A 1 271 ? 9.198 -15.220 -8.822 1.00 63.47 271 ARG A O 1
ATOM 2026 N N . CYS A 1 272 ? 9.117 -15.121 -11.077 1.00 66.50 272 CYS A N 1
ATOM 2027 C CA . CYS A 1 272 ? 7.667 -14.934 -11.222 1.00 66.50 272 CYS A CA 1
ATOM 2028 C C . CYS A 1 272 ? 6.998 -16.229 -11.679 1.00 66.50 272 CYS A C 1
ATOM 2030 O O . CYS A 1 272 ? 7.309 -16.735 -12.761 1.00 66.50 272 CYS A O 1
ATOM 2032 N N . ARG A 1 273 ? 6.008 -16.719 -10.932 1.00 64.56 273 ARG A N 1
ATOM 2033 C CA . ARG A 1 273 ? 5.349 -17.992 -11.261 1.00 64.56 273 ARG A CA 1
ATOM 2034 C C . ARG A 1 273 ? 4.477 -17.926 -12.520 1.00 64.56 273 ARG A C 1
ATOM 2036 O O . ARG A 1 273 ? 4.504 -18.856 -13.328 1.00 64.56 273 ARG A O 1
ATOM 2043 N N . VAL A 1 274 ? 3.697 -16.856 -12.691 1.00 61.91 274 VAL A N 1
ATOM 2044 C CA . VAL A 1 274 ? 2.745 -16.723 -13.813 1.00 61.91 274 VAL A CA 1
ATOM 2045 C C . VAL A 1 274 ? 3.473 -16.599 -15.155 1.00 61.91 274 VAL A C 1
ATOM 2047 O O . VAL A 1 274 ? 3.101 -17.255 -16.123 1.00 61.91 274 VAL A O 1
ATOM 2050 N N . TYR A 1 275 ? 4.562 -15.836 -15.219 1.00 58.12 275 TYR A N 1
ATOM 2051 C CA . TYR A 1 27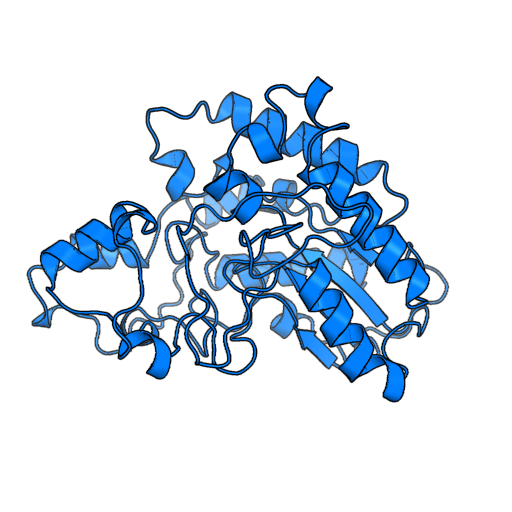5 ? 5.263 -15.589 -16.483 1.00 58.12 275 TYR A CA 1
ATOM 2052 C C . TYR A 1 275 ? 6.145 -16.752 -16.932 1.00 58.12 275 TYR A C 1
ATOM 2054 O O . TYR A 1 275 ? 6.119 -17.093 -18.109 1.00 58.12 275 TYR A O 1
ATOM 2062 N N . GLU A 1 276 ? 6.810 -17.462 -16.016 1.00 61.31 276 GLU A N 1
ATOM 2063 C CA . GLU A 1 276 ? 7.494 -18.712 -16.382 1.00 61.31 276 GLU A CA 1
ATOM 2064 C C . GLU A 1 276 ? 6.519 -19.781 -16.896 1.00 61.31 276 GLU A C 1
ATOM 2066 O O . GLU A 1 276 ? 6.911 -20.689 -17.632 1.00 61.31 276 GLU A O 1
ATOM 2071 N N . ALA A 1 277 ? 5.250 -19.719 -16.478 1.00 58.88 277 ALA A N 1
ATOM 2072 C CA . ALA A 1 277 ? 4.202 -20.567 -17.024 1.00 58.88 277 ALA A CA 1
ATOM 2073 C C . ALA A 1 277 ? 3.834 -20.154 -18.453 1.00 58.88 277 ALA A C 1
ATOM 2075 O O . ALA A 1 277 ? 3.703 -21.031 -19.300 1.00 58.88 277 ALA A O 1
ATOM 2076 N N . LEU A 1 278 ? 3.696 -18.849 -18.703 1.00 55.34 278 LEU A N 1
ATOM 2077 C CA . LEU A 1 278 ? 3.333 -18.263 -19.998 1.00 55.34 278 LEU A CA 1
ATOM 2078 C C . LEU A 1 278 ? 4.422 -18.419 -21.056 1.00 55.34 278 LEU A C 1
ATOM 2080 O O . LEU A 1 278 ? 4.110 -18.784 -22.182 1.00 55.34 278 LEU A O 1
ATOM 2084 N N . GLU A 1 279 ? 5.692 -18.234 -20.698 1.00 56.06 279 GLU A N 1
ATOM 2085 C CA . GLU A 1 279 ? 6.833 -18.433 -21.607 1.00 56.06 279 GLU A CA 1
ATOM 2086 C C . GLU A 1 279 ? 6.963 -19.883 -22.101 1.00 56.06 279 GLU A C 1
ATOM 2088 O O . GLU A 1 279 ? 7.596 -20.141 -23.122 1.00 56.06 279 GLU A O 1
ATOM 2093 N N . LYS A 1 280 ? 6.365 -20.842 -21.384 1.00 58.53 280 LYS A N 1
ATOM 2094 C CA . LYS A 1 280 ? 6.358 -22.267 -21.743 1.00 58.53 280 LYS A CA 1
ATOM 2095 C C . LYS A 1 280 ? 5.124 -22.682 -22.550 1.00 58.53 280 LYS A C 1
ATOM 2097 O O . LYS A 1 280 ? 5.032 -23.854 -22.913 1.00 58.53 280 LYS A O 1
ATOM 2102 N N . MET A 1 281 ? 4.177 -21.773 -22.798 1.00 59.28 281 MET A N 1
ATOM 2103 C CA . MET A 1 281 ? 2.971 -22.068 -23.575 1.00 59.28 281 MET A CA 1
ATOM 2104 C C . MET A 1 281 ? 3.259 -21.987 -25.077 1.00 59.28 281 MET A C 1
ATOM 2106 O O . MET A 1 281 ? 3.853 -21.027 -25.558 1.00 59.28 281 MET A O 1
ATOM 2110 N N . ASN A 1 282 ? 2.777 -22.974 -25.825 1.00 56.38 282 ASN A N 1
ATOM 2111 C CA . ASN A 1 282 ? 2.842 -23.049 -27.285 1.00 56.38 282 ASN A CA 1
ATOM 2112 C C . ASN A 1 282 ? 1.498 -22.702 -27.953 1.00 56.38 282 ASN A C 1
ATOM 2114 O O . ASN A 1 282 ? 1.418 -22.668 -29.181 1.00 56.38 282 ASN A O 1
ATOM 2118 N N . GLY A 1 283 ? 0.439 -22.448 -27.174 1.00 52.31 283 GLY A N 1
ATOM 2119 C CA . GLY A 1 283 ? -0.875 -22.044 -27.676 1.00 52.31 283 GLY A CA 1
ATOM 2120 C C . GLY A 1 283 ? -1.972 -22.031 -26.599 1.00 52.31 283 GLY A C 1
ATOM 2121 O O . GLY A 1 283 ? -1.701 -22.365 -25.447 1.00 52.31 283 GLY A O 1
ATOM 2122 N N . PRO A 1 284 ? -3.219 -21.654 -26.952 1.00 51.56 284 PRO A N 1
ATOM 2123 C CA . PRO A 1 284 ? -4.358 -21.554 -26.025 1.00 51.56 284 PRO A CA 1
ATOM 2124 C C . PRO A 1 284 ? -4.678 -22.843 -25.260 1.00 51.56 284 PRO A C 1
ATOM 2126 O O . PRO A 1 284 ? -5.186 -22.777 -24.145 1.00 51.56 284 PRO A O 1
ATOM 2129 N N . ASP A 1 285 ? -4.352 -24.001 -25.833 1.00 55.16 285 ASP A N 1
ATOM 2130 C CA . ASP A 1 285 ? -4.569 -25.311 -25.210 1.00 55.16 285 ASP A CA 1
ATOM 2131 C C . ASP A 1 285 ? -3.612 -25.580 -24.033 1.00 55.16 285 ASP A C 1
ATOM 2133 O O . ASP A 1 285 ? -3.895 -26.431 -23.192 1.00 55.16 285 ASP A O 1
ATOM 2137 N N . ASP A 1 286 ? -2.514 -24.820 -23.929 1.00 53.62 286 ASP A N 1
ATOM 2138 C CA . ASP A 1 286 ? -1.570 -24.875 -22.806 1.00 53.62 286 ASP A CA 1
ATOM 2139 C C . ASP A 1 286 ? -1.994 -23.969 -21.634 1.00 53.62 286 ASP A C 1
ATOM 2141 O O . ASP A 1 286 ? -1.297 -23.907 -20.611 1.00 53.62 286 ASP A O 1
ATOM 2145 N N . LEU A 1 287 ? -3.130 -23.259 -21.753 1.00 52.28 287 LEU A N 1
ATOM 2146 C CA . LEU A 1 287 ? -3.664 -22.454 -20.659 1.00 52.28 287 LEU A CA 1
ATOM 2147 C C . LEU A 1 287 ? -3.947 -23.358 -19.454 1.00 52.28 287 LEU A C 1
ATOM 2149 O O . LEU A 1 287 ? -4.692 -24.333 -19.572 1.00 52.28 287 LEU A O 1
ATOM 2153 N N . PRO A 1 288 ? -3.384 -23.052 -18.272 1.00 47.50 288 PRO A N 1
ATOM 2154 C CA . PRO A 1 288 ? -3.603 -23.875 -17.100 1.00 47.50 288 PRO A CA 1
ATOM 2155 C C . PRO A 1 288 ? -5.097 -23.882 -16.762 1.00 47.50 288 PRO A C 1
ATOM 2157 O O . PRO A 1 288 ? -5.678 -22.867 -16.384 1.00 47.50 288 PRO A O 1
ATOM 2160 N N . THR A 1 289 ? -5.733 -25.048 -16.872 1.00 45.94 289 THR A N 1
ATOM 2161 C CA . THR A 1 289 ? -7.094 -25.274 -16.383 1.00 45.94 289 THR A CA 1
ATOM 2162 C C . THR A 1 289 ? -7.075 -25.237 -14.859 1.00 45.94 289 THR A C 1
ATOM 2164 O O . THR A 1 289 ? -6.935 -26.274 -14.221 1.00 45.94 289 THR A O 1
ATOM 2167 N N . SER A 1 290 ? -7.129 -24.034 -14.277 1.00 38.06 290 SER A N 1
ATOM 2168 C CA . SER A 1 290 ? -7.446 -23.729 -12.869 1.00 38.06 290 SER A CA 1
ATOM 2169 C C . SER A 1 290 ? -6.687 -24.487 -11.760 1.00 38.06 290 SER A C 1
ATOM 2171 O O . SER A 1 290 ? -7.021 -24.327 -10.592 1.00 38.06 290 SER A O 1
ATOM 2173 N N . SER A 1 291 ? -5.671 -25.299 -12.063 1.00 40.00 291 SER A N 1
ATOM 2174 C CA . SER A 1 291 ? -5.081 -26.243 -11.102 1.00 40.00 291 SER A CA 1
ATOM 2175 C C . SER A 1 291 ? -3.632 -25.942 -10.731 1.00 40.00 291 SER A C 1
ATOM 2177 O O . SER A 1 291 ? -2.986 -26.764 -10.085 1.00 40.00 291 SER A O 1
ATOM 2179 N N . ARG A 1 292 ? -3.096 -24.766 -11.080 1.00 48.69 292 ARG A N 1
ATOM 2180 C CA . ARG A 1 292 ? -1.811 -24.305 -10.523 1.00 48.69 292 ARG A CA 1
ATOM 2181 C C . ARG A 1 292 ? -1.999 -23.608 -9.172 1.00 48.69 292 ARG A C 1
ATOM 2183 O O . ARG A 1 292 ? -1.361 -22.601 -8.896 1.00 48.69 292 ARG A O 1
ATOM 2190 N N . SER A 1 293 ? -2.820 -24.195 -8.303 1.00 44.25 293 SER A N 1
ATOM 2191 C CA . SER A 1 293 ? -2.731 -24.012 -6.853 1.00 44.25 293 SER A CA 1
ATOM 2192 C C . SER A 1 293 ? -1.469 -24.735 -6.360 1.00 44.25 293 SER A C 1
ATOM 2194 O O . SER A 1 293 ? -1.526 -25.829 -5.801 1.00 44.25 293 SER A O 1
ATOM 2196 N N . GLY A 1 294 ? -0.303 -24.193 -6.703 1.00 46.84 294 GLY A N 1
ATOM 2197 C CA . GLY A 1 294 ? 0.988 -24.714 -6.278 1.00 46.84 294 GLY A CA 1
ATOM 2198 C C . GLY A 1 294 ? 1.497 -23.925 -5.083 1.00 46.84 294 GLY A C 1
ATOM 2199 O O . GLY A 1 294 ? 1.528 -22.705 -5.120 1.00 46.84 294 GLY A O 1
ATOM 2200 N N . THR A 1 295 ? 1.955 -24.617 -4.045 1.00 52.72 295 THR A N 1
ATOM 2201 C CA . THR A 1 295 ? 2.666 -24.075 -2.874 1.00 52.72 295 THR A CA 1
ATOM 2202 C C . THR A 1 295 ? 4.084 -23.614 -3.233 1.00 52.72 295 THR A C 1
ATOM 2204 O O . THR A 1 295 ? 5.061 -24.020 -2.593 1.00 52.72 295 THR A O 1
ATOM 2207 N N . GLY A 1 296 ? 4.237 -22.880 -4.332 1.00 56.78 296 GLY A N 1
ATOM 2208 C CA . GLY A 1 296 ? 5.555 -22.449 -4.766 1.00 56.78 296 GLY A CA 1
ATOM 2209 C C . GLY A 1 296 ? 6.161 -21.508 -3.726 1.00 56.78 296 GLY A C 1
ATOM 2210 O O . GLY A 1 296 ? 5.461 -20.736 -3.067 1.00 56.78 296 GLY A O 1
ATOM 2211 N N . GLN A 1 297 ? 7.467 -21.646 -3.534 1.00 68.00 297 GLN A N 1
ATOM 2212 C CA . GLN A 1 297 ? 8.222 -20.861 -2.567 1.00 68.00 297 GLN A CA 1
ATOM 2213 C C . GLN A 1 297 ? 8.598 -19.490 -3.141 1.00 68.00 297 GLN A C 1
ATOM 2215 O O . GLN A 1 297 ? 9.376 -18.803 -2.520 1.00 68.00 297 GLN A O 1
ATOM 2220 N N . GLU A 1 298 ? 8.124 -19.073 -4.318 1.00 76.12 298 GLU A N 1
ATOM 2221 C CA . GLU A 1 298 ? 8.578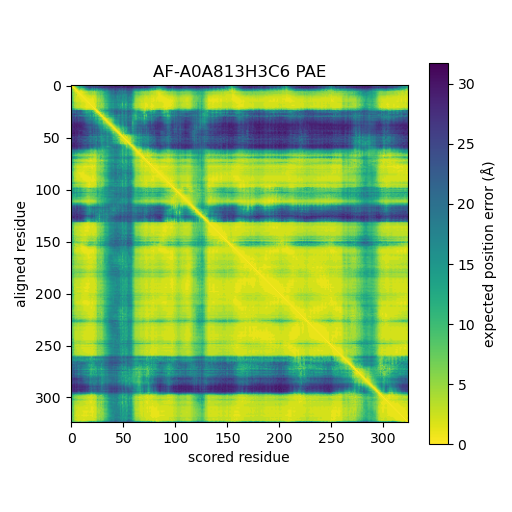 -17.819 -4.932 1.00 76.12 298 GLU A CA 1
ATOM 2222 C C . GLU A 1 298 ? 8.094 -16.578 -4.174 1.00 76.12 298 GLU A C 1
ATOM 2224 O O . GLU A 1 298 ? 7.054 -16.622 -3.523 1.00 76.12 298 GLU A O 1
ATOM 2229 N N . ALA A 1 299 ? 8.806 -15.450 -4.279 1.00 79.12 299 ALA A N 1
ATOM 2230 C CA . ALA A 1 299 ? 8.396 -14.193 -3.636 1.00 79.12 299 ALA A CA 1
ATOM 2231 C C . ALA A 1 299 ? 7.241 -13.522 -4.386 1.00 79.12 299 ALA A C 1
ATOM 2233 O O . ALA A 1 299 ? 6.414 -12.832 -3.788 1.00 79.12 299 ALA A O 1
ATOM 2234 N N . TRP A 1 300 ? 7.185 -13.751 -5.697 1.00 81.62 300 TRP A N 1
ATOM 2235 C CA . TRP A 1 300 ? 6.331 -13.030 -6.622 1.00 81.62 300 TRP A CA 1
ATOM 2236 C C . TRP A 1 300 ? 5.404 -13.990 -7.363 1.00 81.62 300 TRP A C 1
ATOM 2238 O O . TRP A 1 300 ? 5.836 -14.986 -7.952 1.00 81.62 300 TRP A O 1
ATOM 2248 N N . PHE A 1 301 ? 4.110 -13.685 -7.329 1.00 79.62 301 PHE A N 1
ATOM 2249 C CA . PHE A 1 301 ? 3.108 -14.397 -8.110 1.00 79.62 301 PHE A CA 1
ATOM 2250 C C . PHE A 1 301 ? 3.244 -14.034 -9.592 1.00 79.62 301 PHE A C 1
ATOM 2252 O O . PHE A 1 301 ? 3.474 -14.904 -10.439 1.00 79.62 301 PHE A O 1
ATOM 2259 N N . ASP A 1 302 ? 3.188 -12.736 -9.884 1.00 76.19 302 ASP A N 1
ATOM 2260 C CA . ASP A 1 302 ? 3.431 -12.160 -11.203 1.00 76.19 302 ASP A CA 1
ATOM 2261 C C . ASP A 1 302 ? 4.596 -11.146 -11.145 1.00 76.19 302 ASP A C 1
ATOM 2263 O O . ASP A 1 302 ? 5.464 -11.263 -10.286 1.00 76.19 302 ASP A O 1
ATOM 2267 N N . GLU A 1 303 ? 4.708 -10.206 -12.084 1.00 75.12 303 GLU A N 1
ATOM 2268 C CA . GLU A 1 303 ? 5.826 -9.250 -12.102 1.00 75.12 303 GLU A CA 1
ATOM 2269 C C . GLU A 1 303 ? 5.722 -8.102 -11.093 1.00 75.12 303 GLU A C 1
ATOM 2271 O O . GLU A 1 303 ? 6.690 -7.364 -10.906 1.00 75.12 303 GLU A O 1
ATOM 2276 N N . VAL A 1 304 ? 4.560 -7.937 -10.467 1.00 78.44 304 VAL A N 1
ATOM 2277 C CA . VAL A 1 304 ? 4.244 -6.812 -9.581 1.00 78.44 304 VAL A CA 1
ATOM 2278 C C . VAL A 1 304 ? 3.755 -7.307 -8.223 1.00 78.44 304 VAL A C 1
ATOM 2280 O O . VAL A 1 304 ? 4.001 -6.660 -7.207 1.00 78.44 304 VAL A O 1
ATOM 2283 N N . HIS A 1 305 ? 3.065 -8.445 -8.186 1.00 86.31 305 HIS A N 1
ATOM 2284 C CA . HIS A 1 305 ? 2.288 -8.857 -7.032 1.00 86.31 305 HIS A CA 1
ATOM 2285 C C . HIS A 1 305 ? 2.950 -9.990 -6.231 1.00 86.31 305 HIS A C 1
ATOM 2287 O O . HIS A 1 305 ? 3.436 -10.969 -6.813 1.00 86.31 305 HIS A O 1
ATOM 2293 N N . PRO A 1 306 ? 2.953 -9.883 -4.890 1.00 88.62 306 PRO A N 1
ATOM 2294 C CA . PRO A 1 306 ? 3.434 -10.911 -3.980 1.00 88.62 306 PRO A CA 1
ATOM 2295 C C . PRO A 1 306 ? 2.746 -12.256 -4.199 1.00 88.62 306 PRO A C 1
ATOM 2297 O O . PRO A 1 306 ? 1.565 -12.320 -4.533 1.00 88.62 306 PRO A O 1
ATOM 2300 N N . SER A 1 307 ? 3.476 -13.341 -3.967 1.00 86.06 307 SER A N 1
ATOM 2301 C CA .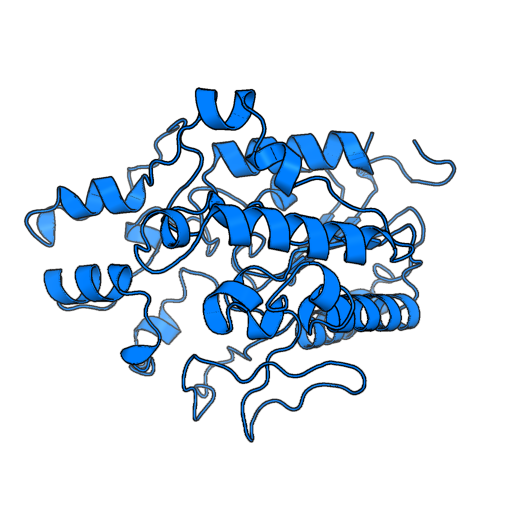 SER A 1 307 ? 2.901 -14.685 -3.888 1.00 86.06 307 SER A CA 1
ATOM 2302 C C . SER A 1 307 ? 2.179 -14.936 -2.566 1.00 86.06 307 SER A C 1
ATOM 2304 O O . SER A 1 307 ? 2.331 -14.185 -1.596 1.00 86.06 307 SER A O 1
ATOM 2306 N N . ALA A 1 308 ? 1.510 -16.086 -2.486 1.00 84.00 308 ALA A N 1
ATOM 2307 C CA . ALA A 1 308 ? 1.058 -16.698 -1.245 1.00 84.00 308 ALA A CA 1
ATOM 2308 C C . ALA A 1 308 ? 2.063 -16.601 -0.094 1.00 84.00 308 ALA A C 1
ATOM 2310 O O . ALA A 1 308 ? 1.717 -16.160 1.006 1.00 84.00 308 ALA A O 1
ATOM 2311 N N . LYS A 1 309 ? 3.320 -16.990 -0.346 1.00 86.38 309 LYS A N 1
ATOM 2312 C CA . LYS A 1 309 ? 4.335 -17.050 0.704 1.00 86.38 309 LYS A CA 1
ATOM 2313 C C . LYS A 1 309 ? 4.758 -15.659 1.165 1.00 86.38 309 LYS A C 1
ATOM 2315 O O . LYS A 1 309 ? 4.942 -15.442 2.360 1.00 86.38 309 LYS A O 1
ATOM 2320 N N . MET A 1 310 ? 4.872 -14.708 0.242 1.00 89.19 310 MET A N 1
ATOM 2321 C CA . MET A 1 310 ? 5.179 -13.326 0.601 1.00 89.19 310 MET A CA 1
ATOM 2322 C C . MET A 1 310 ? 4.015 -12.676 1.365 1.00 89.19 310 MET A C 1
ATOM 2324 O O . MET A 1 310 ? 4.259 -12.021 2.373 1.00 89.19 310 MET A O 1
ATOM 2328 N N . HIS A 1 311 ? 2.754 -12.919 0.986 1.00 91.38 311 HIS A N 1
ATOM 2329 C CA . HIS A 1 311 ? 1.599 -12.445 1.761 1.00 91.38 311 HIS A CA 1
ATOM 2330 C C . HIS A 1 311 ? 1.547 -13.025 3.185 1.00 91.38 311 HIS A C 1
ATOM 2332 O O . HIS A 1 311 ? 1.185 -12.302 4.115 1.00 91.38 311 HIS A O 1
ATOM 2338 N N . GLU A 1 312 ? 1.950 -14.285 3.374 1.00 91.25 312 GLU A N 1
ATOM 2339 C CA . GLU A 1 312 ? 2.095 -14.900 4.701 1.00 91.25 312 GLU A CA 1
ATOM 2340 C C . GLU A 1 312 ? 3.170 -14.182 5.537 1.00 91.25 312 GLU A C 1
ATOM 2342 O O . GLU A 1 312 ? 2.916 -13.795 6.679 1.00 91.25 312 GLU A O 1
ATOM 2347 N N . LEU A 1 313 ? 4.356 -13.947 4.962 1.00 92.25 313 LEU A N 1
ATOM 2348 C CA . LEU A 1 313 ? 5.450 -13.228 5.630 1.00 92.25 313 LEU A CA 1
ATOM 2349 C C . LEU A 1 313 ? 5.064 -11.786 5.971 1.00 92.25 313 LEU A C 1
ATOM 2351 O O . LEU A 1 313 ? 5.373 -11.296 7.056 1.00 92.25 313 LEU A O 1
ATOM 2355 N N . MET A 1 314 ? 4.352 -11.115 5.067 1.00 94.62 314 MET A N 1
ATOM 2356 C CA . MET A 1 314 ? 3.793 -9.789 5.302 1.00 94.62 314 MET A CA 1
ATOM 2357 C C . MET A 1 314 ? 2.834 -9.805 6.500 1.00 94.62 314 MET A C 1
ATOM 2359 O O . MET A 1 314 ? 2.981 -9.002 7.420 1.00 94.62 314 MET A O 1
ATOM 2363 N N . ALA A 1 315 ? 1.892 -10.749 6.545 1.00 94.94 315 ALA A N 1
ATOM 2364 C CA . ALA A 1 315 ? 0.960 -10.869 7.662 1.00 94.94 315 ALA A CA 1
ATOM 2365 C C . ALA A 1 315 ? 1.684 -11.130 8.995 1.00 94.94 315 ALA A C 1
ATOM 2367 O O . ALA A 1 315 ? 1.398 -10.465 9.991 1.00 94.94 315 ALA A O 1
ATOM 2368 N N . GLN A 1 316 ? 2.662 -12.042 9.009 1.00 94.94 316 GLN A N 1
ATOM 2369 C CA . GLN A 1 316 ? 3.481 -12.345 10.190 1.00 94.94 316 GLN A CA 1
ATOM 2370 C C . GLN A 1 316 ? 4.268 -11.120 10.667 1.00 94.94 316 GLN A C 1
ATOM 2372 O O . GLN A 1 316 ? 4.240 -10.785 11.851 1.00 94.94 316 GLN A O 1
ATOM 2377 N N . SER A 1 317 ? 4.917 -10.410 9.742 1.00 95.69 317 SER A N 1
ATOM 2378 C CA . SER A 1 317 ? 5.651 -9.183 10.045 1.00 95.69 317 SER A CA 1
ATOM 2379 C C . SER A 1 317 ? 4.744 -8.091 10.605 1.00 95.69 317 SER A C 1
ATOM 2381 O O . SER A 1 317 ? 5.166 -7.370 11.508 1.00 95.69 317 SER A O 1
ATOM 2383 N N . PHE A 1 318 ? 3.531 -7.934 10.070 1.00 96.62 318 PHE A N 1
ATOM 2384 C CA . PHE A 1 318 ? 2.584 -6.936 10.559 1.00 96.62 318 PHE A CA 1
ATOM 2385 C C . PHE A 1 318 ? 2.119 -7.270 11.979 1.00 96.62 318 PHE A C 1
ATOM 2387 O O . PHE A 1 318 ? 2.114 -6.404 12.852 1.00 96.62 318 PHE A O 1
ATOM 2394 N N . VAL A 1 319 ? 1.778 -8.540 12.225 1.00 95.00 319 VAL A N 1
ATOM 2395 C CA . VAL A 1 319 ? 1.401 -9.042 13.553 1.00 95.00 319 VAL A CA 1
ATOM 2396 C C . VAL A 1 319 ? 2.495 -8.731 14.574 1.00 95.00 319 VAL A C 1
ATOM 2398 O O . VAL A 1 319 ? 2.219 -8.073 15.574 1.00 95.00 319 VAL A O 1
ATOM 2401 N N . GLN A 1 320 ? 3.736 -9.110 14.268 1.00 94.50 320 GLN A N 1
ATOM 2402 C CA . GLN A 1 320 ? 4.878 -8.927 15.161 1.00 94.50 320 GLN A CA 1
ATOM 2403 C C . GLN A 1 320 ? 5.154 -7.451 15.491 1.00 94.50 320 GLN A C 1
ATOM 2405 O O . GLN A 1 320 ? 5.619 -7.142 16.585 1.00 94.50 320 GLN A O 1
ATOM 2410 N N . GLN A 1 321 ? 4.916 -6.535 14.546 1.00 93.81 321 GLN A N 1
ATOM 2411 C CA . GLN A 1 321 ? 5.222 -5.112 14.729 1.00 93.81 321 GLN A CA 1
ATOM 2412 C C . GLN A 1 321 ? 4.088 -4.328 15.401 1.00 93.81 321 GLN A C 1
ATOM 2414 O O . GLN A 1 321 ? 4.368 -3.344 16.088 1.00 93.81 321 GLN A O 1
ATOM 2419 N N . PHE A 1 322 ? 2.825 -4.724 15.203 1.00 93.31 322 PHE A N 1
ATOM 2420 C CA . PHE A 1 322 ? 1.679 -3.875 15.563 1.00 93.31 322 PHE A CA 1
ATOM 2421 C C . PHE A 1 322 ? 0.599 -4.543 16.410 1.00 93.31 322 PHE A C 1
ATOM 2423 O O . PHE A 1 322 ? -0.211 -3.817 16.999 1.00 93.31 322 PHE A O 1
ATOM 2430 N N . LEU A 1 323 ? 0.543 -5.878 16.444 1.00 90.00 323 LEU A N 1
ATOM 2431 C CA . LEU A 1 323 ? -0.563 -6.627 17.053 1.00 90.00 323 LEU A CA 1
ATOM 2432 C C . LEU A 1 323 ? -0.165 -7.446 18.292 1.00 90.00 323 LEU A C 1
ATOM 2434 O O . LEU A 1 323 ? -1.060 -7.785 19.068 1.00 90.00 323 LEU A O 1
ATOM 2438 N N . ASP A 1 324 ? 1.129 -7.712 18.497 1.00 83.44 324 ASP A N 1
ATOM 2439 C CA . ASP A 1 324 ? 1.695 -8.376 19.687 1.00 83.44 324 ASP A CA 1
ATOM 2440 C C . ASP A 1 324 ? 2.250 -7.341 20.716 1.00 83.44 324 ASP A C 1
ATOM 2442 O O . ASP A 1 324 ? 1.981 -7.431 21.946 1.00 83.44 324 ASP A O 1
#